Protein AF-K1TK10-F1 (afdb_monomer)

Nearest PDB structures (foldseek):
  4hpe-assembly2_B  TM=8.212E-01  e=3.008E-07  Clostridioides difficile 630
  4hpe-assembly4_D  TM=8.212E-01  e=5.021E-07  Clostridioides difficile 630
  4fdy-assembly2_B  TM=8.065E-01  e=4.575E-07  Staphylococcus aureus subsp. aureus Mu50

InterPro domains:
  IPR023346 Lysozyme-like domain superfamily [SSF53955] (182-329)
  IPR047194 CwlT-like, lysozyme domain [PF13702] (178-308)
  IPR047194 CwlT-like, lysozyme domain [cd16891] (183-329)

Foldseek 3Di:
DVVVLVVVLVQLLVLLVLVQVLLVVLVVVQVVVVVVVQVPDDPQAAEDEAEPPVVHDDAQSLLLLLLQCLLDPDPVCSDSVNSSVLCNVQVPPQKDKDKDKDKDWDFADDPDPPDGTDIDIYMYIYIYMDGPGSVCCNCGRSNHDPVSSVSSVVSSVVCCVSPNSVSNVDPAQPPQDPLLVVCLVLLCVLCVVVVNNQCSQLLSLQLCLQASNDAQQSNQQLLPPQPPDFHNDGSRHNHNSVSSNSNSVLLVVLLVLLVPPGPVSLQSSLQSQLCSFQPVVLSVVCCVPPNGDDLVSLVVVQCVVCPDPPHPDPGRGDSCRSVSSSNRD

Solvent-accessible surface area (backbone atoms only — not comparable to full-atom values): 17775 Å² total; per-residue (Å²): 117,74,77,62,57,53,57,53,43,50,51,41,40,53,46,29,52,47,51,45,52,51,50,47,54,52,48,52,52,51,51,52,52,53,51,59,53,60,74,66,54,62,93,76,46,47,77,47,77,48,56,85,48,80,88,57,76,84,61,64,30,50,52,52,50,20,40,52,52,42,54,47,94,47,78,88,60,68,45,67,70,52,53,45,47,42,45,65,78,36,44,79,68,46,57,49,71,50,79,49,76,47,83,46,74,47,77,42,80,44,95,50,101,82,51,76,62,45,77,48,74,34,41,42,36,40,37,38,54,45,70,60,54,77,73,43,38,40,65,62,42,50,60,45,51,75,69,30,48,57,48,12,52,56,42,28,53,49,45,41,76,76,53,43,39,62,40,27,81,33,69,42,40,46,88,62,42,70,51,34,59,72,41,47,68,59,48,44,57,49,24,50,78,71,77,36,58,83,39,46,30,54,51,49,13,46,20,32,60,60,42,40,34,40,79,35,22,18,41,60,18,23,68,42,89,69,40,86,85,47,55,72,37,92,71,37,27,80,43,45,71,58,13,45,52,22,31,52,51,49,45,48,51,20,26,60,73,48,63,43,86,52,84,81,35,57,66,26,45,44,26,11,48,43,11,56,61,66,34,63,70,49,42,59,52,32,37,75,74,71,70,38,61,47,68,66,56,43,42,51,49,26,54,56,53,32,69,36,95,90,41,93,45,97,63,45,67,62,62,55,46,45,64,62,23,48,68,18,71

Radius of gyration: 24.7 Å; Cα contacts (8 Å, |Δi|>4): 468; chains: 1; bounding box: 68×38×86 Å

Mean predicted aligned error: 14.17 Å

pLDDT: mean 87.8, std 12.95, range [29.33, 98.75]

Sequence (329 aa):
MYYFNTVISENIRASNQAIVEVLQESHDALLAKINAEIARLPEGDTASISDPYASSIIVNANQLIAQFCASQDDYKNINISKLKSLIRENEDGLFSYDVTSETATVEVPAEEENAPPRKVTFTRHTYTVSYAGDAYFADHVFHLTDKQKKTADSYVENLTMFFGGSASGLAMAVGVSDEVLAYRATIQQVAQKYGMEAYVELLMAVMMQESGGRGSDPMQAAEGGFNKKYPHVPNGITDPAYSIECGIQELKYALDKAGCTGPTDLDRIKLALQGYNYGSGYIDWAMERDGGYTKENAIAYSDMMCARPNWHYDRYGDKEYVEHVLRYY

Structure (mmCIF, N/CA/C/O backbone):
data_AF-K1TK10-F1
#
_entry.id   AF-K1TK10-F1
#
loop_
_atom_site.group_PDB
_atom_site.id
_atom_site.type_symbol
_atom_site.label_atom_id
_atom_site.label_alt_id
_atom_site.label_comp_id
_atom_site.label_asym_id
_atom_site.label_entity_id
_atom_site.label_seq_id
_atom_site.pdbx_PDB_ins_code
_atom_site.Cartn_x
_atom_site.Cartn_y
_atom_site.Cartn_z
_atom_site.occupancy
_atom_site.B_iso_or_equiv
_atom_site.auth_seq_id
_atom_site.auth_comp_id
_atom_site.auth_asym_id
_atom_site.auth_atom_id
_atom_site.pdbx_PDB_model_num
ATOM 1 N N . MET A 1 1 ? -7.751 8.692 -32.552 1.00 39.25 1 MET A N 1
ATOM 2 C CA . MET A 1 1 ? -7.131 7.878 -31.483 1.00 39.25 1 MET A CA 1
ATOM 3 C C . MET A 1 1 ? -6.984 8.655 -30.172 1.00 39.25 1 MET A C 1
ATOM 5 O O . MET A 1 1 ? -7.414 8.133 -29.160 1.00 39.25 1 MET A O 1
ATOM 9 N N . TYR A 1 2 ? -6.516 9.913 -30.179 1.00 29.33 2 TYR A N 1
ATOM 10 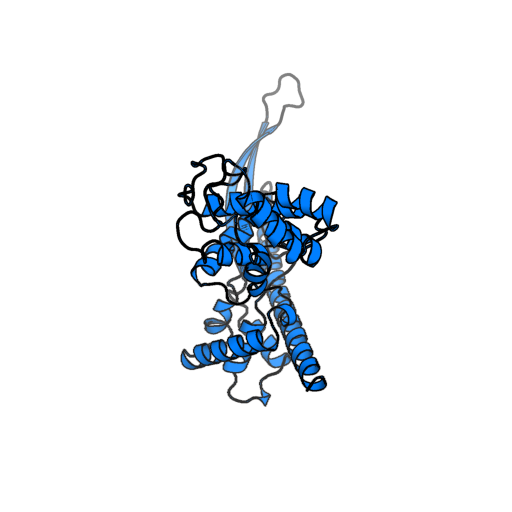C CA . TYR A 1 2 ? -6.411 10.750 -28.963 1.00 29.33 2 TYR A CA 1
ATOM 11 C C . TYR A 1 2 ? -7.742 11.018 -28.223 1.00 29.33 2 TYR A C 1
ATOM 13 O O . TYR A 1 2 ? -7.780 10.943 -27.004 1.00 29.33 2 TYR A O 1
ATOM 21 N N . TYR A 1 3 ? -8.847 11.256 -28.940 1.00 34.00 3 TYR A N 1
ATOM 22 C CA . TYR A 1 3 ? -10.149 11.602 -28.332 1.00 34.00 3 TYR A CA 1
ATOM 23 C C . TYR A 1 3 ? -10.882 10.424 -27.654 1.00 34.00 3 TYR A C 1
ATOM 25 O O . TYR A 1 3 ? -11.766 10.626 -26.834 1.00 34.00 3 TYR A 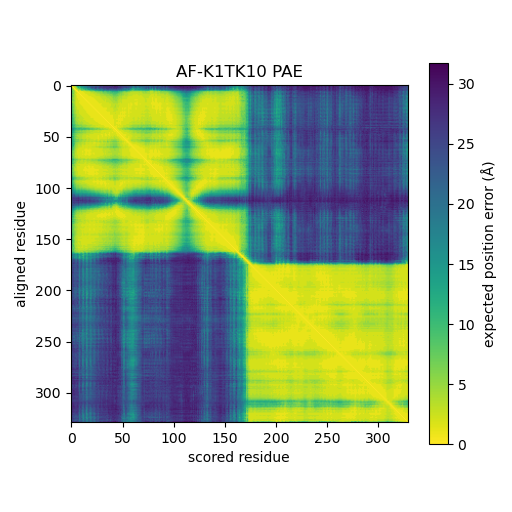O 1
ATOM 33 N N . PHE A 1 4 ? -10.541 9.179 -28.008 1.00 46.94 4 PHE A N 1
ATOM 34 C CA . PHE A 1 4 ? -11.147 7.980 -27.406 1.00 46.94 4 PHE A CA 1
ATOM 35 C C . PHE A 1 4 ? -10.504 7.632 -26.056 1.00 46.94 4 PHE A C 1
ATOM 37 O O . PHE A 1 4 ? -11.164 7.088 -25.176 1.00 46.94 4 PHE A O 1
ATOM 44 N N . ASN A 1 5 ? -9.224 7.970 -25.888 1.00 57.38 5 ASN A N 1
ATOM 45 C CA . ASN A 1 5 ? -8.454 7.653 -24.688 1.00 57.38 5 ASN A CA 1
ATOM 46 C C . ASN A 1 5 ? -8.845 8.559 -23.495 1.00 57.38 5 ASN A C 1
ATOM 48 O O . ASN A 1 5 ? -8.801 8.133 -22.342 1.00 57.38 5 ASN A O 1
ATOM 52 N N . THR A 1 6 ? -9.343 9.773 -23.768 1.00 66.06 6 THR A N 1
ATOM 53 C CA . THR A 1 6 ? -9.820 10.715 -22.740 1.00 66.06 6 THR A CA 1
ATOM 54 C C . THR A 1 6 ? -11.146 10.287 -22.113 1.00 66.06 6 THR A C 1
ATOM 56 O O . THR A 1 6 ? -11.253 10.281 -20.894 1.00 66.06 6 THR A O 1
ATOM 59 N N . VAL A 1 7 ? -12.128 9.853 -22.910 1.00 76.44 7 VAL A N 1
ATOM 60 C CA . VAL A 1 7 ? -13.454 9.450 -22.394 1.00 76.44 7 VAL A CA 1
ATOM 61 C C . VAL A 1 7 ? -13.362 8.189 -21.531 1.00 76.44 7 VAL A C 1
ATOM 63 O O . VAL A 1 7 ? -14.025 8.084 -20.504 1.00 76.44 7 VAL A O 1
ATOM 66 N N . ILE A 1 8 ? -12.516 7.229 -21.919 1.00 75.31 8 ILE A N 1
ATOM 67 C CA . ILE A 1 8 ? -12.311 6.008 -21.128 1.00 75.31 8 ILE A CA 1
ATOM 68 C C . ILE A 1 8 ? -11.625 6.346 -19.801 1.00 75.31 8 ILE A C 1
ATOM 70 O O . ILE A 1 8 ? -12.102 5.923 -18.753 1.00 75.31 8 ILE A O 1
ATOM 74 N N . SER A 1 9 ? -10.577 7.172 -19.829 1.00 69.38 9 SER A N 1
ATOM 75 C CA . SER A 1 9 ? -9.909 7.648 -18.612 1.00 69.38 9 SER A CA 1
ATOM 76 C C . SER A 1 9 ? -10.859 8.421 -17.684 1.00 69.38 9 SER A C 1
ATOM 78 O O . SER A 1 9 ? -10.827 8.238 -16.469 1.00 69.38 9 SER A O 1
ATOM 80 N N . GLU A 1 10 ? -11.755 9.245 -18.236 1.00 75.69 10 GLU A N 1
ATOM 81 C CA . GLU A 1 10 ? -12.792 9.940 -17.462 1.00 75.69 10 GLU A CA 1
ATOM 82 C C . GLU A 1 10 ? -13.795 8.972 -16.830 1.00 75.69 10 GLU A C 1
ATOM 84 O O . GLU A 1 10 ? -14.143 9.143 -15.661 1.00 75.69 10 GLU A O 1
ATOM 89 N N . ASN A 1 11 ? -14.213 7.935 -17.560 1.00 83.38 11 ASN A N 1
ATOM 90 C CA . ASN A 1 11 ? -15.109 6.904 -17.041 1.00 83.38 11 ASN A CA 1
ATOM 91 C C . ASN A 1 11 ? -14.454 6.077 -15.928 1.00 83.38 11 ASN A C 1
ATOM 93 O O . ASN A 1 11 ? -15.113 5.789 -14.930 1.00 83.38 11 ASN A O 1
ATOM 97 N N . ILE A 1 12 ? -13.171 5.721 -16.068 1.00 82.00 12 ILE A N 1
ATOM 98 C CA . ILE A 1 12 ? -12.413 5.014 -15.024 1.00 82.00 12 ILE A CA 1
ATOM 99 C C . ILE A 1 12 ? -12.330 5.892 -13.774 1.00 82.00 12 ILE A C 1
ATOM 101 O O . ILE A 1 12 ? -12.686 5.440 -12.688 1.00 82.00 12 ILE A O 1
ATOM 105 N N . ARG A 1 13 ? -11.969 7.173 -13.925 1.00 77.19 13 ARG A N 1
ATOM 106 C CA . ARG A 1 13 ? -11.905 8.120 -12.804 1.00 77.19 13 ARG A CA 1
ATOM 107 C C . ARG A 1 13 ? -13.260 8.297 -12.114 1.00 77.19 13 ARG A C 1
ATOM 109 O O . ARG A 1 13 ? -13.322 8.279 -10.889 1.00 77.19 13 ARG A O 1
ATOM 116 N N . ALA A 1 14 ? -14.336 8.463 -12.883 1.00 84.38 14 ALA A N 1
ATOM 117 C CA . ALA A 1 14 ? -15.685 8.617 -12.338 1.00 84.38 14 ALA A CA 1
ATOM 118 C C . ALA A 1 14 ? -16.160 7.346 -11.618 1.00 84.38 14 ALA A C 1
ATOM 120 O O . ALA A 1 14 ? -16.788 7.429 -10.565 1.00 84.38 14 ALA A O 1
ATOM 121 N N . SER A 1 15 ? -15.822 6.172 -12.156 1.00 89.69 15 SER A N 1
ATOM 122 C CA . SER A 1 15 ? -16.127 4.887 -11.522 1.00 89.69 15 SER A CA 1
ATOM 123 C C . SER A 1 15 ? -15.333 4.703 -10.231 1.00 89.69 15 SER A C 1
ATOM 125 O O . SER A 1 15 ? -15.913 4.311 -9.227 1.00 89.69 15 SER A O 1
ATOM 127 N N . ASN A 1 16 ? -14.045 5.062 -10.221 1.00 84.31 16 ASN A N 1
ATOM 128 C CA . ASN A 1 16 ? -13.228 5.051 -9.009 1.00 84.31 16 ASN A CA 1
ATOM 129 C C . ASN A 1 16 ? -13.821 5.957 -7.922 1.00 84.31 16 ASN A C 1
ATOM 131 O O . ASN A 1 16 ? -14.045 5.517 -6.801 1.00 84.31 16 ASN A O 1
ATOM 135 N N . GLN A 1 17 ? -14.158 7.202 -8.272 1.00 81.69 17 GLN A N 1
ATOM 136 C CA . GLN A 1 17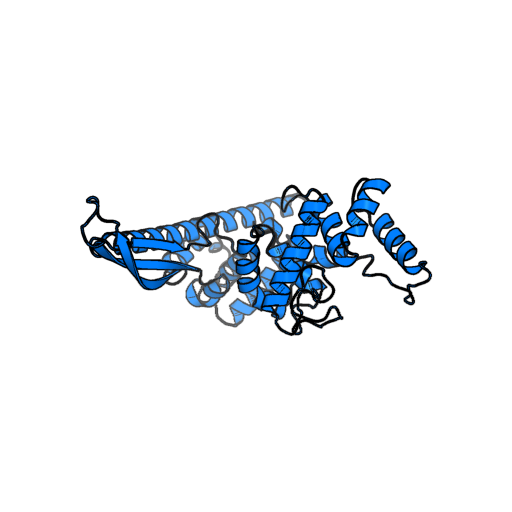 ? -14.786 8.129 -7.332 1.00 81.69 17 GLN A CA 1
ATOM 137 C C . GLN A 1 17 ? -16.088 7.558 -6.760 1.00 81.69 17 GLN A C 1
ATOM 139 O O . GLN A 1 17 ? -16.323 7.661 -5.562 1.00 81.69 17 GLN A O 1
ATOM 144 N N . ALA A 1 18 ? -16.911 6.926 -7.599 1.00 91.88 18 ALA A N 1
ATOM 145 C CA . ALA A 1 18 ? -18.151 6.301 -7.160 1.00 91.88 18 ALA A CA 1
ATOM 146 C C . ALA A 1 18 ? -17.929 5.104 -6.222 1.00 91.88 18 ALA A C 1
ATOM 148 O O . ALA A 1 18 ? -18.715 4.913 -5.299 1.00 91.88 18 ALA A O 1
ATOM 149 N N . ILE A 1 19 ? -16.884 4.303 -6.453 1.00 92.38 19 ILE A N 1
ATOM 150 C CA . ILE A 1 19 ? -16.516 3.183 -5.577 1.00 92.38 19 ILE A CA 1
ATOM 151 C C . ILE A 1 19 ? -16.055 3.714 -4.219 1.00 92.38 19 ILE A C 1
ATOM 153 O O . ILE A 1 19 ? -16.580 3.287 -3.195 1.00 92.38 19 ILE A O 1
ATOM 157 N N . VAL A 1 20 ? -15.120 4.671 -4.210 1.00 87.44 20 VAL A N 1
ATOM 158 C CA . VAL A 1 20 ? -14.595 5.276 -2.976 1.00 87.44 20 VAL A CA 1
ATOM 159 C C . VAL A 1 20 ? -15.706 5.964 -2.187 1.00 87.44 20 VAL A C 1
ATOM 161 O O . VAL A 1 20 ? -15.755 5.826 -0.973 1.00 87.44 20 VAL A O 1
ATOM 164 N N . GLU A 1 21 ? -16.635 6.647 -2.861 1.00 91.56 21 GLU A N 1
ATOM 165 C CA . GLU A 1 21 ? -17.797 7.268 -2.215 1.00 91.56 21 GLU A CA 1
ATOM 166 C C . GLU A 1 21 ? -18.635 6.239 -1.443 1.00 91.56 21 GLU A C 1
ATOM 168 O O . GLU A 1 21 ? -18.937 6.455 -0.275 1.00 91.56 21 GLU A O 1
ATOM 173 N N . VAL A 1 22 ? -18.976 5.099 -2.056 1.00 95.69 22 VAL A N 1
ATOM 174 C CA . VAL A 1 22 ? -19.782 4.067 -1.379 1.00 95.69 22 VAL A CA 1
ATOM 175 C C . VAL A 1 22 ? -18.988 3.339 -0.294 1.00 95.69 22 VAL A C 1
ATOM 177 O O . VAL A 1 22 ? -19.542 2.982 0.742 1.00 95.69 22 VAL A O 1
ATOM 180 N N . LEU A 1 23 ? -17.684 3.141 -0.487 1.00 93.81 23 LEU A N 1
ATOM 181 C CA . LEU A 1 23 ? -16.832 2.591 0.564 1.00 93.81 23 LEU A CA 1
ATOM 182 C C . LEU A 1 23 ? -16.727 3.532 1.766 1.00 93.81 23 LEU A C 1
ATOM 184 O O . LEU A 1 23 ? -16.743 3.054 2.896 1.00 93.81 23 LEU A O 1
ATOM 188 N N . GLN A 1 24 ? -16.683 4.847 1.538 1.00 91.62 24 GLN A N 1
ATOM 189 C CA . GLN A 1 24 ? -16.717 5.835 2.613 1.00 91.62 24 GLN A CA 1
ATOM 190 C C . GLN A 1 24 ? -18.049 5.793 3.366 1.00 91.62 24 GLN A C 1
ATOM 192 O O . GLN A 1 24 ? -18.045 5.830 4.589 1.00 91.62 24 GLN A O 1
ATOM 197 N N . GLU A 1 25 ? -19.178 5.640 2.663 1.00 95.56 25 GLU A N 1
ATOM 198 C CA . GLU A 1 25 ? -20.491 5.453 3.303 1.00 95.56 25 GLU A CA 1
ATOM 199 C C . GLU A 1 25 ? -20.487 4.235 4.253 1.00 95.56 25 GLU A C 1
ATOM 201 O O . GLU A 1 25 ? -20.931 4.341 5.399 1.00 95.56 25 GLU A O 1
ATOM 206 N N . SER A 1 26 ? -19.939 3.099 3.803 1.00 95.88 26 SER A N 1
ATOM 207 C CA . SER A 1 26 ? -19.837 1.867 4.602 1.00 95.88 26 SER A CA 1
ATOM 208 C C . SER A 1 26 ? -18.883 2.019 5.799 1.00 95.88 26 SER A C 1
ATOM 210 O O . SER A 1 26 ? -19.197 1.607 6.920 1.00 95.88 26 SER A O 1
ATOM 212 N N . HIS A 1 27 ? -17.735 2.669 5.590 1.00 96.25 27 HIS A N 1
ATOM 213 C CA . HIS A 1 27 ? -16.759 2.976 6.638 1.00 96.25 27 HIS A CA 1
ATOM 214 C C . HIS A 1 27 ? -17.340 3.907 7.712 1.00 96.25 27 HIS A C 1
ATOM 216 O O . HIS A 1 27 ? -17.267 3.593 8.903 1.00 96.25 27 HIS A O 1
ATOM 222 N N . ASP A 1 28 ? -18.013 4.985 7.308 1.00 95.88 28 ASP A N 1
ATOM 223 C CA . ASP A 1 28 ? -18.673 5.930 8.213 1.00 95.88 28 ASP A CA 1
ATOM 224 C C . ASP A 1 28 ? -19.768 5.238 9.042 1.00 95.88 28 ASP A C 1
ATOM 226 O O . ASP A 1 28 ? -19.911 5.496 10.244 1.00 95.88 28 ASP A O 1
ATOM 230 N N . ALA A 1 29 ? -20.523 4.318 8.431 1.00 96.75 29 ALA A N 1
ATOM 231 C CA . ALA A 1 29 ? -21.524 3.515 9.128 1.00 96.75 29 ALA A CA 1
ATOM 232 C C . ALA A 1 29 ? -20.890 2.599 10.193 1.00 96.75 29 ALA A C 1
ATOM 234 O O . ALA A 1 29 ? -21.405 2.505 11.316 1.00 96.75 29 ALA A O 1
ATOM 235 N N . LEU A 1 30 ? -19.746 1.973 9.890 1.00 97.75 30 LEU A N 1
ATOM 236 C CA . LEU A 1 30 ? -18.996 1.182 10.867 1.00 97.75 30 LEU A CA 1
ATOM 237 C C . LEU A 1 30 ? -18.484 2.055 12.021 1.00 97.75 30 LEU A C 1
ATOM 239 O O . LEU A 1 30 ? -18.648 1.690 13.188 1.00 97.75 30 LEU A O 1
ATOM 243 N N . LEU A 1 31 ? -17.914 3.225 11.724 1.00 96.56 31 LEU A N 1
ATOM 244 C CA . LEU A 1 31 ? -17.449 4.162 12.748 1.00 96.56 31 LEU A CA 1
ATOM 245 C C . LEU A 1 31 ? -18.599 4.653 13.632 1.00 96.56 31 LEU A C 1
ATOM 247 O O . LEU A 1 31 ? -18.436 4.770 14.849 1.00 96.56 31 LEU A O 1
ATOM 251 N N . ALA A 1 32 ? -19.780 4.907 13.067 1.00 97.94 32 ALA A N 1
ATOM 252 C CA . ALA A 1 32 ? -20.966 5.259 13.845 1.00 97.94 32 ALA A CA 1
ATOM 253 C C . ALA A 1 32 ? -21.361 4.132 14.816 1.00 97.94 3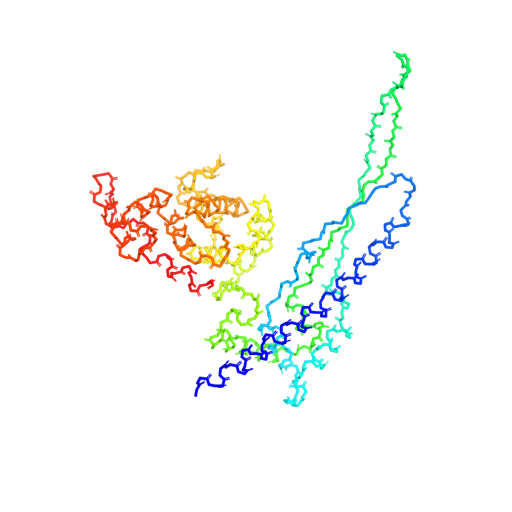2 ALA A C 1
ATOM 255 O O . ALA A 1 32 ? -21.692 4.404 15.975 1.00 97.94 32 ALA A O 1
ATOM 256 N N . LYS A 1 33 ? -21.263 2.868 14.383 1.00 97.69 33 LYS A N 1
ATOM 257 C CA . LYS A 1 33 ? -21.491 1.697 15.242 1.00 97.69 33 LYS A CA 1
ATOM 258 C C . LYS A 1 33 ? -20.461 1.611 16.373 1.00 97.69 33 LYS A C 1
ATOM 260 O O . LYS A 1 33 ? -20.862 1.487 17.529 1.00 97.69 33 LYS A O 1
ATOM 265 N N . ILE A 1 34 ? -19.169 1.744 16.065 1.00 97.69 34 ILE A N 1
ATOM 266 C CA . ILE A 1 34 ? -18.088 1.746 17.066 1.00 97.69 34 ILE A CA 1
ATOM 267 C C . ILE A 1 34 ? -18.319 2.853 18.101 1.00 97.69 34 ILE A C 1
ATOM 269 O O . ILE A 1 34 ? -18.290 2.602 19.303 1.00 97.69 34 ILE A O 1
ATOM 273 N N . ASN A 1 35 ? -18.626 4.074 17.658 1.00 96.94 35 ASN A N 1
ATOM 274 C CA . ASN A 1 35 ? -18.889 5.194 18.561 1.00 96.94 35 ASN A CA 1
ATOM 275 C C . ASN A 1 35 ? -20.122 4.963 19.451 1.00 96.94 35 ASN A C 1
ATOM 277 O O . ASN A 1 35 ? -20.109 5.320 20.631 1.00 96.94 35 ASN A O 1
ATOM 281 N N . ALA A 1 36 ? -21.178 4.335 18.924 1.00 98.25 36 ALA A N 1
ATOM 282 C CA . ALA A 1 36 ? -22.350 3.967 19.716 1.00 98.25 36 ALA A CA 1
ATOM 283 C C . ALA A 1 36 ? -22.036 2.899 20.782 1.00 98.25 36 ALA A C 1
ATOM 285 O O . ALA A 1 36 ? -22.664 2.897 21.842 1.00 98.25 36 ALA A O 1
ATOM 286 N N . GLU A 1 37 ? -21.079 2.006 20.522 1.00 97.81 37 GLU A N 1
ATOM 287 C CA . GLU A 1 37 ? -20.575 1.037 21.504 1.00 97.81 37 GLU A CA 1
ATOM 288 C C . GLU A 1 37 ? -19.684 1.705 22.554 1.00 97.81 37 GLU A C 1
ATOM 290 O O . GLU A 1 37 ? -19.897 1.493 23.748 1.00 97.81 37 GLU A O 1
ATOM 295 N N . ILE A 1 38 ? -18.780 2.598 22.137 1.00 95.56 38 ILE A N 1
ATOM 296 C CA . ILE A 1 38 ? -17.946 3.407 23.038 1.00 95.56 38 ILE A CA 1
ATOM 297 C C . ILE A 1 38 ? -18.813 4.213 24.016 1.00 95.56 38 ILE A C 1
ATOM 299 O O . ILE A 1 38 ? -18.527 4.252 25.210 1.00 95.56 38 ILE A O 1
ATOM 303 N N . ALA A 1 39 ? -19.914 4.803 23.543 1.00 96.81 39 ALA A N 1
ATOM 304 C CA . ALA A 1 39 ? -20.837 5.573 24.379 1.00 96.81 39 ALA A CA 1
ATOM 305 C C . ALA A 1 39 ? -21.553 4.742 25.464 1.00 96.81 39 ALA A C 1
ATOM 307 O O . ALA A 1 39 ? -22.164 5.311 26.368 1.00 96.81 39 ALA A O 1
ATOM 308 N N . ARG A 1 40 ? -21.511 3.407 25.373 1.00 97.06 40 ARG A N 1
ATOM 309 C CA . ARG A 1 40 ? -22.112 2.475 26.342 1.00 97.06 40 ARG A CA 1
ATOM 310 C C . ARG A 1 40 ? -21.084 1.850 27.284 1.00 97.06 40 ARG A C 1
ATOM 312 O O . ARG A 1 40 ? -21.462 0.999 28.090 1.00 97.06 40 ARG A O 1
ATOM 319 N N . LEU A 1 41 ? -19.810 2.230 27.176 1.00 95.75 41 LEU A N 1
ATOM 320 C CA . LEU A 1 41 ? -18.767 1.717 28.056 1.00 95.75 41 LEU A CA 1
ATOM 321 C C . LEU A 1 41 ? -19.016 2.127 29.519 1.00 95.75 41 LEU A C 1
ATOM 323 O O . LEU A 1 41 ? -19.618 3.174 29.772 1.00 95.75 41 LEU A O 1
ATOM 327 N N . PRO A 1 42 ? -18.566 1.308 30.488 1.00 94.88 42 PRO A N 1
ATOM 328 C CA . PRO A 1 42 ? -18.649 1.641 31.904 1.00 94.88 42 PRO A CA 1
ATOM 329 C C . PRO A 1 42 ? -18.031 3.003 32.232 1.00 94.88 42 PRO A C 1
ATOM 331 O O . PRO A 1 42 ? -17.019 3.406 31.660 1.00 94.88 42 PRO A O 1
ATOM 334 N N . GLU A 1 43 ? -18.618 3.702 33.202 1.00 89.44 43 GLU A N 1
ATOM 335 C CA . GLU A 1 43 ? -18.086 4.978 33.678 1.00 89.44 43 GLU A CA 1
ATOM 336 C C . GLU A 1 43 ? -16.653 4.801 34.211 1.00 89.44 43 GLU A C 1
ATOM 338 O O . GLU A 1 43 ? -16.401 3.972 35.086 1.00 89.44 43 GLU A O 1
ATOM 343 N N . GLY A 1 44 ? -15.714 5.578 33.667 1.00 86.44 44 GLY A N 1
ATOM 344 C CA . GLY A 1 44 ? -14.288 5.509 33.998 1.00 86.44 44 GLY A CA 1
ATOM 345 C C . GLY A 1 44 ? -13.436 4.728 32.994 1.00 86.44 44 GLY A C 1
ATOM 346 O O . GLY A 1 44 ? -12.226 4.945 32.966 1.00 86.44 44 GLY A O 1
ATOM 347 N N . ASP A 1 45 ? -14.034 3.893 32.138 1.00 93.44 45 ASP A N 1
ATOM 348 C CA . ASP A 1 45 ? -13.319 3.251 31.032 1.00 93.44 45 ASP A CA 1
ATOM 349 C C . ASP A 1 45 ? -12.961 4.261 29.929 1.00 93.44 45 ASP A C 1
ATOM 351 O O . ASP A 1 45 ? -13.566 5.324 29.781 1.00 93.44 45 ASP A O 1
ATOM 355 N N . THR A 1 46 ? -11.954 3.916 29.127 1.00 89.94 46 THR A N 1
ATOM 356 C CA . THR A 1 46 ? -11.469 4.748 28.015 1.00 89.94 46 THR A CA 1
ATOM 357 C C . THR A 1 46 ? -11.460 3.961 26.715 1.00 89.94 46 THR A C 1
ATOM 359 O O . THR A 1 46 ? -11.302 2.740 26.733 1.00 89.94 46 THR A O 1
ATOM 362 N N . ALA A 1 47 ? -11.591 4.654 25.584 1.00 93.50 47 ALA A N 1
ATOM 363 C CA . ALA A 1 47 ? -11.569 4.035 24.267 1.00 93.50 47 ALA A CA 1
ATOM 364 C C . ALA A 1 47 ? -10.700 4.802 23.265 1.00 93.50 47 ALA A C 1
ATOM 366 O O . ALA A 1 47 ? -10.586 6.026 23.337 1.00 93.50 47 ALA A O 1
ATOM 367 N N . SER A 1 48 ? -10.129 4.077 22.306 1.00 87.50 48 SER A N 1
ATOM 368 C CA . SER A 1 48 ? -9.468 4.633 21.123 1.00 87.50 48 SER A CA 1
ATOM 369 C C . SER A 1 48 ? -9.815 3.827 19.877 1.00 87.50 48 SER A C 1
ATOM 371 O O . SER A 1 48 ? -9.957 2.607 19.954 1.00 87.50 48 SER A O 1
ATOM 373 N N . ILE A 1 49 ? -9.904 4.505 18.734 1.00 89.31 49 ILE A N 1
ATOM 374 C CA . ILE A 1 49 ? -10.118 3.882 17.426 1.00 89.31 49 ILE A CA 1
ATOM 375 C C . ILE A 1 49 ? -8.799 3.939 16.649 1.00 89.31 49 ILE A C 1
ATOM 377 O O . ILE A 1 49 ? -8.244 5.017 16.444 1.00 89.31 49 ILE A O 1
ATOM 381 N N . SER A 1 50 ? -8.296 2.777 16.244 1.00 84.88 50 SER A N 1
ATOM 382 C CA . SER A 1 50 ? -7.185 2.627 15.309 1.00 84.88 50 SER A CA 1
ATOM 383 C C . SER A 1 50 ? -7.761 2.383 13.920 1.00 84.88 50 SER A C 1
ATOM 385 O O . SER A 1 50 ? -8.194 1.272 13.612 1.00 84.88 50 SER A O 1
ATOM 387 N N . ASP A 1 51 ? -7.779 3.426 13.097 1.00 85.06 51 ASP A N 1
ATOM 388 C CA . ASP A 1 51 ? -8.397 3.409 11.773 1.00 85.06 51 ASP A CA 1
ATOM 389 C C . ASP A 1 51 ? -7.395 3.833 10.685 1.00 85.06 51 ASP A C 1
ATOM 391 O O . ASP A 1 51 ? -7.154 5.030 10.501 1.00 85.06 51 ASP A O 1
ATOM 395 N N . PRO A 1 52 ? -6.798 2.870 9.957 1.00 76.38 52 PRO A N 1
ATOM 396 C CA . PRO A 1 52 ? -5.876 3.155 8.856 1.00 76.38 52 PRO A CA 1
ATOM 397 C C . PRO A 1 52 ? -6.527 3.875 7.667 1.00 76.38 52 PRO A C 1
ATOM 399 O O . PRO A 1 52 ? -5.813 4.386 6.807 1.00 76.38 52 PRO A O 1
ATOM 402 N N . TYR A 1 53 ? -7.860 3.900 7.600 1.00 79.62 53 TYR A N 1
ATOM 403 C CA . TYR A 1 53 ? -8.622 4.377 6.446 1.00 79.62 53 TYR A CA 1
ATOM 404 C C . TYR A 1 53 ? -9.224 5.772 6.665 1.00 79.62 53 TYR A C 1
ATOM 406 O O . TYR A 1 53 ? -9.833 6.323 5.752 1.00 79.62 53 TYR A O 1
ATOM 414 N N . ALA A 1 54 ? -9.001 6.376 7.838 1.00 70.31 54 ALA A N 1
ATOM 415 C CA . ALA A 1 54 ? -9.565 7.670 8.229 1.00 70.31 54 ALA A CA 1
ATOM 416 C C . ALA A 1 54 ? -9.188 8.836 7.294 1.00 70.31 54 ALA A C 1
ATOM 418 O O . ALA A 1 54 ? -9.918 9.822 7.206 1.00 70.31 54 ALA A O 1
ATOM 419 N N . SER A 1 55 ? -8.028 8.766 6.634 1.00 59.78 55 SER A N 1
ATOM 420 C CA . SER A 1 55 ? -7.557 9.802 5.705 1.00 59.78 55 SER A CA 1
ATOM 421 C C . SER A 1 55 ? -7.971 9.537 4.259 1.00 59.78 55 SER A C 1
ATOM 423 O O . SER A 1 55 ? -8.268 10.478 3.522 1.00 59.78 55 SER A O 1
ATOM 425 N N . SER A 1 56 ? -7.961 8.272 3.841 1.00 69.88 56 SER A N 1
ATOM 426 C CA . SER A 1 56 ? -8.339 7.854 2.495 1.00 69.88 56 SER A CA 1
ATOM 427 C C . SER A 1 56 ? -8.562 6.348 2.427 1.00 69.88 56 SER A C 1
ATOM 429 O O . SER A 1 56 ? -7.719 5.575 2.890 1.00 69.88 56 SER A O 1
ATOM 431 N N . ILE A 1 57 ? -9.623 5.937 1.736 1.00 74.69 57 ILE A N 1
ATOM 432 C CA . ILE A 1 57 ? -9.818 4.554 1.301 1.00 74.69 57 ILE A CA 1
ATOM 433 C C . ILE A 1 57 ? -9.223 4.413 -0.097 1.00 74.69 57 ILE A C 1
ATOM 435 O O . ILE A 1 57 ? -9.603 5.121 -1.030 1.00 74.69 57 ILE A O 1
ATOM 439 N N . ILE A 1 58 ? -8.267 3.501 -0.227 1.00 69.94 58 ILE A N 1
ATOM 440 C CA . ILE A 1 58 ? -7.512 3.281 -1.454 1.00 69.94 58 ILE A CA 1
ATOM 441 C C . ILE A 1 58 ? -7.838 1.880 -1.975 1.00 69.94 58 ILE A C 1
ATOM 443 O O . ILE A 1 58 ? -7.646 0.902 -1.254 1.00 69.94 58 ILE A O 1
ATOM 447 N N . VAL A 1 59 ? -8.308 1.791 -3.222 1.00 76.62 59 VAL A N 1
ATOM 448 C CA . VAL A 1 59 ? -8.745 0.538 -3.863 1.00 76.62 59 VAL A CA 1
ATOM 449 C C . VAL A 1 59 ? -8.271 0.447 -5.297 1.00 76.62 59 VAL A C 1
ATOM 451 O O . VAL A 1 59 ? -8.303 1.443 -6.017 1.00 76.62 59 VAL A O 1
ATOM 454 N N . ASN A 1 60 ? -7.902 -0.746 -5.753 1.00 78.19 60 ASN A N 1
ATOM 455 C CA . ASN A 1 60 ? -7.580 -1.012 -7.146 1.00 78.19 60 ASN A CA 1
ATOM 456 C C . ASN A 1 60 ? -8.838 -0.869 -8.015 1.00 78.19 60 ASN A C 1
ATOM 458 O O . ASN A 1 60 ? -9.566 -1.831 -8.279 1.00 78.19 60 ASN A O 1
ATOM 462 N N . ALA A 1 61 ? -9.098 0.350 -8.492 1.00 80.75 61 ALA A N 1
ATOM 463 C CA . ALA A 1 61 ? -10.313 0.626 -9.245 1.00 80.75 61 ALA A CA 1
ATOM 464 C C . ALA A 1 61 ? -10.371 -0.168 -10.554 1.00 80.75 61 ALA A C 1
ATOM 466 O O . ALA A 1 61 ? -11.456 -0.571 -10.959 1.00 80.75 61 ALA A O 1
ATOM 467 N N . ASN A 1 62 ? -9.231 -0.462 -11.193 1.00 83.88 62 ASN A N 1
ATOM 468 C CA . ASN A 1 62 ? -9.212 -1.301 -12.394 1.00 83.88 62 ASN A CA 1
ATOM 469 C C . ASN A 1 62 ? -9.740 -2.707 -12.087 1.00 83.88 62 ASN A C 1
ATOM 471 O O . ASN A 1 62 ? -10.559 -3.224 -12.844 1.00 83.88 62 ASN A O 1
ATOM 475 N N . GLN A 1 63 ? -9.328 -3.293 -10.959 1.00 88.19 63 GLN A N 1
ATOM 476 C CA . GLN A 1 63 ? -9.827 -4.586 -10.492 1.00 88.19 63 GLN A CA 1
ATOM 477 C C . GLN A 1 63 ? -11.324 -4.550 -10.194 1.00 88.19 63 GLN A C 1
ATOM 479 O O . GLN A 1 63 ? -12.068 -5.386 -10.703 1.00 88.19 63 GLN A O 1
ATOM 484 N N . LEU A 1 64 ? -11.790 -3.560 -9.438 1.00 92.19 64 LEU A N 1
ATOM 485 C CA . LEU A 1 64 ? -13.201 -3.470 -9.061 1.00 92.19 64 LEU A CA 1
ATOM 486 C C . LEU A 1 64 ? -14.114 -3.165 -10.260 1.00 92.19 64 LEU A C 1
ATOM 488 O O . LEU A 1 64 ? -15.176 -3.773 -10.400 1.00 92.19 64 LEU A O 1
ATOM 492 N N . ILE A 1 65 ? -13.683 -2.294 -11.179 1.00 93.50 65 ILE A N 1
ATOM 493 C CA . ILE A 1 65 ? -14.387 -2.018 -12.441 1.00 93.50 65 ILE A CA 1
ATOM 494 C C . ILE A 1 65 ? -14.428 -3.278 -13.308 1.00 93.50 65 ILE A C 1
ATOM 496 O O . ILE A 1 65 ? -15.476 -3.601 -13.864 1.00 93.50 65 ILE A O 1
ATOM 500 N N . ALA A 1 66 ? -13.317 -4.007 -13.424 1.00 94.81 66 ALA A N 1
ATOM 501 C CA . ALA A 1 66 ? -13.254 -5.241 -14.199 1.00 94.81 66 ALA A CA 1
ATOM 502 C C . ALA A 1 66 ? -14.184 -6.325 -13.641 1.00 94.81 66 ALA A C 1
ATOM 504 O O . ALA A 1 66 ? -14.921 -6.945 -14.409 1.00 94.81 66 ALA A O 1
ATOM 505 N N . GLN A 1 67 ? -14.195 -6.519 -12.321 1.00 96.75 67 GLN A N 1
ATOM 506 C CA . GLN A 1 67 ? -15.094 -7.462 -11.658 1.00 96.75 67 GLN A CA 1
ATOM 507 C C . GLN A 1 67 ? -16.564 -7.069 -11.846 1.00 96.75 67 GLN A C 1
ATOM 509 O O . GLN A 1 67 ? -17.385 -7.916 -12.197 1.00 96.75 67 GLN A O 1
ATOM 514 N N . PHE A 1 68 ? -16.898 -5.784 -11.692 1.00 97.69 68 PHE A N 1
ATOM 515 C CA . PHE A 1 68 ? -18.245 -5.291 -11.965 1.00 97.69 68 PHE A CA 1
ATOM 516 C C . PHE A 1 68 ? -18.654 -5.533 -13.421 1.00 97.69 68 PHE A C 1
ATOM 518 O O . PHE A 1 68 ? -19.722 -6.076 -13.675 1.00 97.69 68 PHE A O 1
ATOM 525 N N . CYS A 1 69 ? -17.805 -5.185 -14.387 1.00 96.75 69 CYS A N 1
ATOM 526 C CA . CYS A 1 69 ? -18.091 -5.409 -15.802 1.00 96.75 69 CYS A CA 1
ATOM 527 C C . CYS A 1 69 ? -18.278 -6.900 -16.117 1.00 96.75 69 CYS A C 1
ATOM 529 O O . CYS A 1 69 ? -19.194 -7.253 -16.854 1.00 96.75 69 CYS A O 1
ATOM 531 N N . ALA A 1 70 ? -17.451 -7.777 -15.540 1.00 97.44 70 ALA A N 1
ATOM 532 C CA . ALA A 1 70 ? -17.541 -9.222 -15.740 1.00 97.44 70 ALA A CA 1
ATOM 533 C C . ALA A 1 70 ? -18.777 -9.862 -15.076 1.00 97.44 70 ALA A C 1
ATOM 535 O O . ALA A 1 70 ? -19.203 -10.933 -15.514 1.00 97.44 70 ALA A O 1
ATOM 536 N N . SER A 1 71 ? -19.371 -9.230 -14.055 1.00 97.12 71 SER A N 1
ATOM 537 C CA . SER A 1 71 ? -20.634 -9.698 -13.460 1.00 97.12 71 SER A CA 1
ATOM 538 C C . SER A 1 71 ? -21.870 -9.352 -14.290 1.00 97.12 71 SER A C 1
ATOM 540 O O . SER A 1 71 ? -22.940 -9.893 -14.020 1.00 97.12 71 SER A O 1
ATOM 542 N N . GLN A 1 72 ? -21.757 -8.473 -15.294 1.00 96.75 72 GLN A N 1
ATOM 543 C CA . GLN A 1 72 ? -22.900 -8.058 -16.106 1.00 96.75 72 GLN A CA 1
ATOM 544 C C . GLN A 1 72 ? -23.055 -8.915 -17.368 1.00 96.75 72 GLN A C 1
ATOM 546 O O . GLN A 1 72 ? -22.141 -9.023 -18.181 1.00 96.75 72 GLN A O 1
ATOM 551 N N . ASP A 1 73 ? -24.265 -9.432 -17.590 1.00 92.25 73 ASP A N 1
ATOM 552 C CA . ASP A 1 73 ? -24.607 -10.181 -18.810 1.00 92.25 73 ASP A CA 1
ATOM 553 C C . ASP A 1 73 ? -24.938 -9.275 -20.019 1.00 92.25 73 ASP A C 1
ATOM 555 O O . ASP A 1 73 ? -24.912 -9.725 -21.165 1.00 92.25 73 ASP A O 1
ATOM 559 N N . ASP A 1 74 ? -25.256 -7.994 -19.781 1.00 93.44 74 ASP A N 1
ATOM 560 C CA . ASP A 1 74 ? -25.570 -6.988 -20.809 1.00 93.44 74 ASP A CA 1
ATOM 561 C C . ASP A 1 74 ? -24.801 -5.690 -20.523 1.00 93.44 74 ASP A C 1
ATOM 563 O O . ASP A 1 74 ? -24.849 -5.147 -19.416 1.00 93.44 74 ASP A O 1
ATOM 567 N N . TYR A 1 75 ? -24.135 -5.151 -21.546 1.00 90.81 75 TYR A N 1
ATOM 568 C CA . TYR A 1 75 ? -23.369 -3.908 -21.466 1.00 90.81 75 TYR A CA 1
ATOM 569 C C . TYR A 1 75 ? -24.210 -2.705 -21.013 1.00 90.81 75 TYR A C 1
ATOM 571 O O . TYR A 1 75 ? -23.668 -1.760 -20.447 1.00 90.81 75 TYR A O 1
ATOM 579 N N . LYS A 1 76 ? -25.534 -2.722 -21.218 1.00 94.75 76 LYS A N 1
ATOM 580 C CA . LYS A 1 76 ? -26.436 -1.657 -20.741 1.00 94.75 76 LYS A CA 1
ATOM 581 C C . LYS A 1 76 ? -26.491 -1.559 -19.215 1.00 94.75 76 LYS A C 1
ATOM 583 O O . LYS A 1 76 ? -26.816 -0.497 -18.683 1.00 94.75 76 LYS A O 1
ATOM 588 N N . ASN A 1 77 ? -26.155 -2.639 -18.512 1.00 94.69 77 ASN A N 1
ATOM 589 C CA . ASN A 1 77 ? -26.098 -2.658 -17.052 1.00 94.69 77 ASN A CA 1
ATOM 590 C C . ASN A 1 77 ? -24.790 -2.066 -16.509 1.00 94.69 77 ASN A C 1
ATOM 592 O O . ASN A 1 77 ? -24.714 -1.754 -15.322 1.00 94.69 77 ASN A O 1
ATOM 596 N N . ILE A 1 78 ? -23.784 -1.856 -17.364 1.00 95.50 78 ILE A N 1
ATOM 597 C CA . ILE A 1 78 ? -22.500 -1.266 -16.983 1.00 95.50 78 ILE A CA 1
ATOM 598 C C . ILE A 1 78 ? -22.678 0.250 -16.851 1.00 95.50 78 ILE A C 1
ATOM 600 O O . ILE A 1 78 ? -22.535 1.012 -17.807 1.00 95.50 78 ILE A O 1
ATOM 604 N N . ASN A 1 79 ? -23.042 0.691 -15.649 1.00 96.00 79 ASN A N 1
ATOM 605 C CA . ASN A 1 79 ? -23.175 2.100 -15.300 1.00 96.00 79 ASN A CA 1
ATOM 606 C C . ASN A 1 79 ? -22.919 2.332 -13.802 1.00 96.00 79 ASN A C 1
ATOM 608 O O . ASN A 1 79 ? -23.081 1.430 -12.979 1.00 96.00 79 ASN A O 1
ATOM 612 N N . ILE A 1 80 ? -22.561 3.573 -13.454 1.00 96.25 80 ILE A N 1
ATOM 613 C CA . ILE A 1 80 ? -22.206 3.977 -12.085 1.00 96.25 80 ILE A CA 1
ATOM 614 C C . ILE A 1 80 ? -23.349 3.721 -11.095 1.00 96.25 80 ILE A C 1
ATOM 616 O O . ILE A 1 80 ? -23.103 3.287 -9.974 1.00 96.25 80 ILE A O 1
ATOM 620 N N . SER A 1 81 ? -24.603 3.958 -11.488 1.00 97.31 81 SER A N 1
ATOM 621 C CA . SER A 1 81 ? -25.745 3.759 -10.591 1.00 97.31 81 SER A CA 1
ATOM 622 C C . SER A 1 81 ? -25.880 2.298 -10.168 1.00 97.31 81 SER A C 1
ATOM 624 O O . SER A 1 81 ? -26.068 2.026 -8.984 1.00 97.31 81 SER A O 1
ATOM 626 N N . LYS A 1 82 ? -25.736 1.357 -11.109 1.00 97.50 82 LYS A N 1
ATOM 627 C CA . LYS A 1 82 ? -25.791 -0.076 -10.807 1.00 97.50 82 LYS A CA 1
ATOM 628 C C . LYS A 1 82 ? -24.575 -0.535 -10.002 1.00 97.50 82 LYS A C 1
ATOM 630 O O . LYS A 1 82 ? -24.765 -1.286 -9.050 1.00 97.50 82 LYS A O 1
ATOM 635 N N . LEU A 1 83 ? -23.378 -0.038 -10.329 1.00 97.44 83 LEU A N 1
ATOM 636 C CA . LEU A 1 83 ? -22.156 -0.285 -9.556 1.00 97.44 83 LEU A CA 1
ATOM 637 C C . LEU A 1 83 ? -22.345 0.109 -8.085 1.00 97.44 83 LEU A C 1
ATOM 639 O O . LEU A 1 83 ? -22.199 -0.736 -7.208 1.00 97.44 83 LEU A O 1
ATOM 643 N N . LYS A 1 84 ? -22.763 1.353 -7.814 1.00 97.69 84 LYS A N 1
ATOM 644 C CA . LYS A 1 84 ? -23.019 1.830 -6.444 1.00 97.69 84 LYS A CA 1
ATOM 645 C C . LYS A 1 84 ? -24.094 1.002 -5.736 1.00 97.69 84 LYS A C 1
ATOM 647 O O . LYS A 1 84 ? -23.931 0.679 -4.566 1.00 97.69 84 LYS A O 1
ATOM 652 N N . SER A 1 85 ? -25.181 0.655 -6.434 1.00 97.75 85 SER A N 1
ATOM 653 C CA . SER A 1 85 ? -26.276 -0.152 -5.868 1.00 97.75 85 SER A CA 1
ATOM 654 C C . SER A 1 85 ? -25.784 -1.514 -5.388 1.00 97.75 85 SER A C 1
ATOM 656 O O . SER A 1 85 ? -26.066 -1.887 -4.260 1.00 97.75 85 SER A O 1
ATOM 658 N N . LEU A 1 86 ? -25.000 -2.224 -6.209 1.00 97.06 86 LEU A N 1
ATOM 659 C CA . LEU A 1 86 ? -24.490 -3.550 -5.849 1.00 97.06 86 LEU A CA 1
ATOM 660 C C . LEU A 1 86 ? -23.553 -3.505 -4.642 1.00 97.06 86 LEU A C 1
ATOM 662 O O . LEU A 1 86 ? -23.647 -4.378 -3.785 1.00 97.06 86 LEU A O 1
ATOM 666 N N . ILE A 1 87 ? -22.687 -2.491 -4.557 1.00 96.75 87 ILE A N 1
ATOM 667 C CA . ILE A 1 87 ? -21.786 -2.330 -3.409 1.00 96.75 87 ILE A CA 1
ATOM 668 C C . ILE A 1 87 ? -22.599 -2.071 -2.133 1.00 96.75 87 ILE A C 1
ATOM 670 O O . ILE A 1 87 ? -22.372 -2.745 -1.139 1.00 96.75 87 ILE A O 1
ATOM 674 N N . ARG A 1 88 ? -23.594 -1.174 -2.174 1.00 97.19 88 ARG A N 1
ATOM 675 C CA . ARG A 1 88 ? -24.472 -0.886 -1.020 1.00 97.19 88 ARG A CA 1
ATOM 676 C C . ARG A 1 88 ? -25.304 -2.089 -0.587 1.00 97.19 88 ARG A C 1
ATOM 678 O O . ARG A 1 88 ? -25.473 -2.332 0.597 1.00 97.19 88 ARG A O 1
ATOM 685 N N . GLU A 1 89 ? -25.839 -2.840 -1.546 1.00 96.81 89 GLU A N 1
ATOM 686 C CA . GLU A 1 89 ? -26.645 -4.039 -1.280 1.00 96.81 89 GLU A CA 1
ATOM 687 C C . GLU A 1 89 ? -25.831 -5.168 -0.625 1.00 96.81 89 GLU A C 1
ATOM 689 O O . GLU A 1 89 ? -26.420 -6.061 -0.023 1.00 96.81 89 GLU A O 1
ATOM 694 N N . ASN A 1 90 ? -24.499 -5.130 -0.741 1.00 95.81 90 ASN A N 1
ATOM 695 C CA . ASN A 1 90 ? -23.580 -6.146 -0.228 1.00 95.81 90 ASN A CA 1
ATOM 696 C C . ASN A 1 90 ? -22.453 -5.503 0.603 1.00 95.81 90 ASN A C 1
ATOM 698 O O . ASN A 1 90 ? -21.304 -5.936 0.536 1.00 95.81 90 ASN A O 1
ATOM 702 N N . GLU A 1 91 ? -22.764 -4.438 1.349 1.00 91.81 91 GLU A N 1
ATOM 703 C CA . GLU A 1 91 ? -21.764 -3.722 2.153 1.00 91.81 91 GLU A CA 1
ATOM 704 C C . GLU A 1 91 ? -21.319 -4.506 3.397 1.00 91.81 91 GLU A C 1
ATOM 706 O O . GLU A 1 91 ? -20.245 -4.259 3.952 1.00 91.81 91 GLU A O 1
ATOM 711 N N . ASP A 1 92 ? -22.135 -5.478 3.815 1.00 91.44 92 ASP A N 1
ATOM 712 C CA . ASP A 1 92 ? -21.863 -6.348 4.951 1.00 91.44 92 ASP A CA 1
ATOM 713 C C . ASP A 1 92 ? -20.521 -7.071 4.779 1.00 91.44 92 ASP A C 1
ATOM 715 O O . ASP A 1 92 ? -20.305 -7.832 3.836 1.00 91.44 92 ASP A O 1
ATOM 719 N N . GLY A 1 93 ? -19.616 -6.854 5.734 1.00 89.12 93 GLY A N 1
ATOM 720 C CA . GLY A 1 93 ? -18.295 -7.478 5.751 1.00 89.12 93 GLY A CA 1
ATOM 721 C C . GLY A 1 93 ? -17.211 -6.723 4.982 1.00 89.12 93 GLY A C 1
ATOM 722 O O . GLY A 1 93 ? -16.053 -7.106 5.115 1.00 89.12 93 GLY A O 1
ATOM 723 N N . LEU A 1 94 ? -17.530 -5.639 4.256 1.00 93.50 94 LEU A N 1
ATOM 724 C CA . LEU A 1 94 ? -16.506 -4.792 3.625 1.00 93.50 94 LEU A CA 1
ATOM 725 C C . LEU A 1 94 ? -15.587 -4.149 4.661 1.00 93.50 94 LEU A C 1
ATOM 727 O O . LEU A 1 94 ? -14.369 -4.150 4.486 1.00 93.50 94 LEU A O 1
ATOM 731 N N . PHE A 1 95 ? -16.166 -3.651 5.752 1.00 96.19 95 PHE A N 1
ATOM 732 C CA . PHE A 1 95 ? -15.427 -3.162 6.905 1.00 96.19 95 PHE A CA 1
ATOM 733 C C . PHE A 1 95 ? -15.827 -3.919 8.170 1.00 96.19 95 PHE A C 1
ATOM 735 O O . PHE A 1 95 ? -17.000 -4.206 8.415 1.00 96.19 95 PHE A O 1
ATOM 742 N N . SER A 1 96 ? -14.836 -4.207 9.005 1.00 96.06 96 SER A N 1
ATOM 743 C CA . SER A 1 96 ? -15.007 -4.836 10.313 1.00 96.06 96 SER A CA 1
ATOM 744 C C . SER A 1 96 ? -14.124 -4.157 11.355 1.00 96.06 96 SER A C 1
ATOM 746 O O . SER A 1 96 ? -13.271 -3.334 11.024 1.00 96.06 96 SER A O 1
ATOM 748 N N . TYR A 1 97 ? -14.314 -4.491 12.630 1.00 97.69 97 TYR A N 1
ATOM 749 C CA . TYR A 1 97 ? -13.375 -4.106 13.678 1.00 97.69 97 TYR A CA 1
ATOM 750 C C . TYR A 1 97 ? -13.215 -5.209 14.714 1.00 97.69 97 TYR A C 1
ATOM 752 O O . TYR A 1 97 ? -14.159 -5.947 14.998 1.00 97.69 97 TYR A O 1
ATOM 760 N N . ASP A 1 98 ? -12.026 -5.258 15.301 1.00 95.31 98 ASP A N 1
ATOM 761 C CA . ASP A 1 98 ? -11.731 -6.034 16.501 1.00 95.31 98 ASP A CA 1
ATOM 762 C C . ASP A 1 98 ? -11.620 -5.108 17.712 1.00 95.31 98 ASP A C 1
ATOM 764 O O . ASP A 1 98 ? -11.226 -3.946 17.583 1.00 95.31 98 ASP A O 1
ATOM 768 N N . VAL A 1 99 ? -11.941 -5.628 18.899 1.00 97.38 99 VAL A N 1
ATOM 769 C CA . VAL A 1 99 ? -11.812 -4.894 20.164 1.00 97.38 99 VAL A CA 1
ATOM 770 C C . VAL A 1 99 ? -10.838 -5.616 21.079 1.00 97.38 99 VAL A C 1
ATOM 772 O O . VAL A 1 99 ? -11.031 -6.785 21.412 1.00 97.38 99 VAL A O 1
ATOM 775 N N . THR A 1 100 ? -9.810 -4.905 21.532 1.00 95.12 100 THR A N 1
ATOM 776 C CA . THR A 1 100 ? -8.899 -5.379 22.580 1.00 95.12 100 THR A CA 1
ATOM 777 C C . THR A 1 100 ? -9.053 -4.525 23.828 1.00 95.12 100 THR A C 1
ATOM 779 O O . THR A 1 100 ? -9.022 -3.298 23.731 1.00 95.12 100 THR A O 1
ATOM 782 N N . SER A 1 101 ? -9.163 -5.160 24.995 1.00 95.06 101 SER A N 1
ATOM 783 C CA . SER A 1 101 ? -9.363 -4.472 26.273 1.00 95.06 101 SER A CA 1
ATOM 784 C C . SER A 1 101 ? -8.241 -4.795 27.258 1.00 95.06 101 SER A C 1
ATOM 786 O O . SER A 1 101 ? -7.893 -5.961 27.441 1.00 95.06 101 SER A O 1
ATOM 788 N N . GLU A 1 102 ? -7.704 -3.778 27.930 1.00 93.94 102 GLU A N 1
ATOM 789 C CA . GLU A 1 102 ? -6.666 -3.925 28.956 1.00 93.94 102 GLU A CA 1
ATOM 790 C C . GLU A 1 102 ? -7.036 -3.146 30.222 1.00 93.94 102 GLU A C 1
ATOM 792 O O . GLU A 1 102 ? -7.397 -1.971 30.160 1.00 93.94 102 GLU A O 1
ATOM 797 N N . THR A 1 103 ? -6.923 -3.778 31.391 1.00 93.69 103 THR A N 1
ATOM 798 C CA . THR A 1 103 ? -7.139 -3.109 32.680 1.00 93.69 103 THR A CA 1
ATOM 799 C C . THR A 1 103 ? -5.860 -2.416 33.144 1.00 93.69 103 THR A C 1
ATOM 801 O O . THR A 1 103 ? -4.848 -3.065 33.399 1.00 93.69 103 THR A O 1
ATOM 804 N N . ALA A 1 104 ? -5.928 -1.101 33.330 1.00 86.12 104 ALA A N 1
ATOM 805 C CA . ALA A 1 104 ? -4.850 -0.283 33.864 1.00 86.12 104 ALA A CA 1
ATOM 806 C C . ALA A 1 104 ? -5.186 0.190 35.284 1.00 86.12 104 ALA A C 1
ATOM 808 O O . ALA A 1 104 ? -6.338 0.472 35.608 1.00 86.12 104 ALA A O 1
ATOM 809 N N . THR A 1 105 ? -4.171 0.298 36.145 1.00 88.25 105 THR A N 1
ATOM 810 C CA . THR A 1 105 ? -4.299 0.932 37.464 1.00 88.25 105 THR A CA 1
ATOM 811 C C . THR A 1 105 ? -3.291 2.061 37.577 1.00 88.25 105 THR A C 1
ATOM 813 O O . THR A 1 105 ? -2.094 1.843 37.407 1.00 88.25 105 THR A O 1
ATOM 816 N N . VAL A 1 106 ? -3.779 3.261 37.875 1.00 83.31 106 VAL A N 1
ATOM 817 C CA . VAL A 1 106 ? -2.963 4.4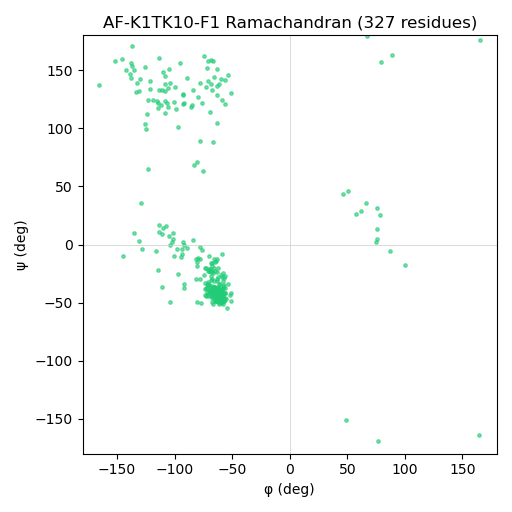62 38.055 1.00 83.31 106 VAL A CA 1
ATOM 818 C C . VAL A 1 106 ? -2.990 4.864 39.525 1.00 83.31 106 VAL A C 1
ATOM 820 O O . VAL A 1 106 ? -4.049 4.895 40.157 1.00 83.31 106 VAL A O 1
ATOM 823 N N . GLU A 1 107 ? -1.813 5.157 40.075 1.00 85.25 107 GLU A N 1
ATOM 824 C CA . GLU A 1 107 ? -1.672 5.748 41.405 1.00 85.25 107 GLU A CA 1
ATOM 825 C C . GLU A 1 107 ? -1.792 7.269 41.296 1.00 85.25 107 GLU A C 1
ATOM 827 O O . GLU A 1 107 ? -1.008 7.929 40.618 1.00 85.25 107 GLU A O 1
ATOM 832 N N . VAL A 1 108 ? -2.806 7.818 41.957 1.00 79.50 108 VAL A N 1
ATOM 833 C CA . VAL A 1 108 ? -3.035 9.254 42.081 1.00 79.50 108 VAL A CA 1
ATOM 834 C C . VAL A 1 108 ? -2.365 9.717 43.379 1.00 79.50 108 VAL A C 1
ATOM 836 O O . VAL A 1 108 ? -2.705 9.187 44.447 1.00 79.50 108 VAL A O 1
ATOM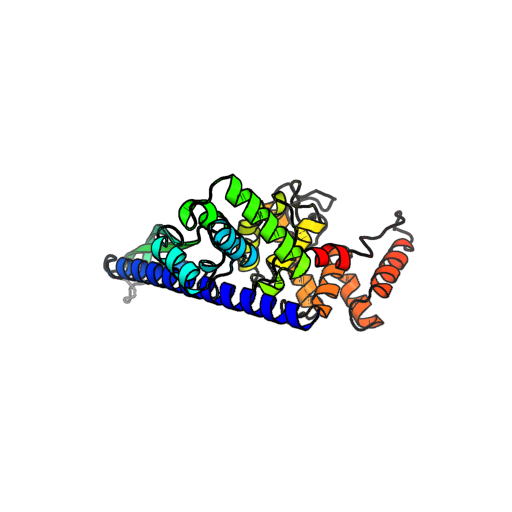 839 N N . PRO A 1 109 ? -1.411 10.669 43.317 1.00 74.88 109 PRO A N 1
ATOM 840 C CA . PRO A 1 109 ? -0.777 11.232 44.503 1.00 74.88 109 PRO A CA 1
ATOM 841 C C . PRO A 1 109 ? -1.826 11.818 45.447 1.00 74.88 109 PRO A C 1
ATOM 843 O O . PRO A 1 109 ? -2.807 12.409 44.996 1.00 74.88 109 PRO A O 1
ATOM 846 N N . ALA A 1 110 ? -1.629 11.656 46.751 1.00 75.69 110 ALA A N 1
ATOM 847 C CA . ALA A 1 110 ? -2.511 12.285 47.718 1.00 75.69 110 ALA A CA 1
ATOM 848 C C . ALA A 1 110 ? -2.289 13.807 47.747 1.00 75.69 110 ALA A C 1
ATOM 850 O O . ALA A 1 110 ? -1.152 14.270 47.674 1.00 75.69 110 ALA A O 1
ATOM 851 N N . GLU A 1 111 ? -3.374 14.577 47.866 1.00 68.62 111 GLU A N 1
ATOM 852 C CA . GLU A 1 111 ? -3.309 16.043 47.988 1.00 68.62 111 GLU A CA 1
ATOM 853 C C . GLU A 1 111 ? -2.744 16.497 49.347 1.00 68.62 111 GLU A C 1
ATOM 855 O O . GLU A 1 111 ? -2.237 17.610 49.466 1.00 68.62 111 GLU A O 1
ATOM 860 N N . GLU A 1 112 ? -2.784 15.629 50.363 1.00 72.44 112 GLU A N 1
ATOM 861 C CA . GLU A 1 112 ? -2.206 15.873 51.686 1.00 72.44 112 GLU A CA 1
ATOM 862 C C . GLU A 1 112 ? -0.886 15.111 51.874 1.00 72.44 112 GLU A C 1
ATOM 864 O O . GLU A 1 112 ? -0.785 13.928 51.550 1.00 72.44 112 GLU A O 1
ATOM 869 N N . GLU A 1 113 ? 0.095 15.772 52.497 1.00 62.25 113 GLU A N 1
ATOM 870 C CA . GLU A 1 113 ? 1.496 15.337 52.662 1.00 62.25 113 GLU A CA 1
ATOM 871 C C . GLU A 1 113 ? 1.682 13.987 53.401 1.00 62.25 113 GLU A C 1
ATOM 873 O O . GLU A 1 113 ? 2.784 13.450 53.428 1.00 62.25 113 GLU A O 1
ATOM 878 N N . ASN A 1 114 ? 0.618 13.399 53.971 1.00 68.12 114 ASN A N 1
ATOM 879 C CA . ASN A 1 114 ? 0.657 12.134 54.722 1.00 68.12 114 ASN A CA 1
ATOM 880 C C . ASN A 1 114 ? -0.466 11.129 54.385 1.00 68.12 114 ASN A C 1
ATOM 882 O O . ASN A 1 114 ? -0.620 10.130 55.094 1.00 68.12 114 ASN A O 1
ATOM 886 N N . ALA A 1 115 ? -1.262 11.353 53.338 1.00 70.31 115 ALA A N 1
ATOM 887 C CA . ALA A 1 115 ? -2.303 10.402 52.941 1.00 70.31 115 ALA A CA 1
ATOM 888 C C . ALA A 1 115 ? -1.762 9.350 51.942 1.00 70.31 115 ALA A C 1
ATOM 890 O O . ALA A 1 115 ? -0.918 9.667 51.101 1.00 70.31 115 ALA A O 1
ATOM 891 N N . PRO A 1 116 ? -2.210 8.078 52.015 1.00 73.12 116 PRO A N 1
ATOM 892 C CA . PRO A 1 116 ? -1.784 7.051 51.069 1.00 73.12 116 PRO A CA 1
ATOM 893 C C . PRO A 1 116 ? -2.290 7.369 49.648 1.00 73.12 116 PRO A C 1
ATOM 895 O O . PRO A 1 116 ? -3.408 7.871 49.502 1.00 73.12 116 PRO A O 1
ATOM 898 N N . PRO A 1 117 ? -1.511 7.060 48.593 1.00 73.38 117 PRO A N 1
ATOM 899 C CA . PRO A 1 117 ? -1.920 7.310 47.214 1.00 73.38 117 PRO A CA 1
ATOM 900 C C . PRO A 1 117 ? -3.182 6.515 46.867 1.00 73.38 117 PRO A C 1
ATOM 902 O O . PRO A 1 117 ? -3.330 5.341 47.225 1.00 73.38 117 PRO A O 1
ATOM 905 N N . ARG A 1 118 ? -4.105 7.156 46.148 1.00 82.19 118 ARG A N 1
ATOM 906 C CA . ARG A 1 118 ? -5.355 6.527 45.713 1.00 82.19 118 ARG A CA 1
ATOM 907 C C . ARG A 1 118 ? -5.102 5.746 44.429 1.00 82.19 118 ARG A C 1
ATOM 909 O O . ARG A 1 118 ? -4.527 6.274 43.488 1.00 82.19 118 ARG A O 1
ATOM 916 N N . LYS A 1 119 ? -5.580 4.505 44.356 1.00 84.69 119 LYS A N 1
ATOM 917 C CA . LYS A 1 119 ? -5.541 3.707 43.122 1.00 84.69 119 LYS A CA 1
ATOM 918 C C . LYS A 1 119 ? -6.837 3.890 42.349 1.00 84.69 119 LYS A C 1
ATOM 920 O O . LYS A 1 119 ? -7.916 3.735 42.918 1.00 84.69 119 LYS A O 1
ATOM 925 N N . VAL A 1 120 ? -6.723 4.227 41.070 1.00 86.31 120 VAL A N 1
ATOM 926 C CA . VAL A 1 120 ? -7.843 4.272 40.127 1.00 86.31 120 VAL A CA 1
ATOM 927 C C . VAL A 1 120 ? -7.607 3.190 39.086 1.00 86.31 120 VAL A C 1
ATOM 929 O O . VAL A 1 120 ? -6.568 3.185 38.430 1.00 86.31 120 VAL A O 1
ATOM 932 N N . THR A 1 121 ? -8.557 2.269 38.958 1.00 90.00 121 THR A N 1
ATOM 933 C CA . THR A 1 121 ? -8.518 1.184 37.976 1.00 90.00 121 THR A CA 1
ATOM 934 C C . THR A 1 121 ? -9.554 1.459 36.896 1.00 90.00 121 THR A C 1
ATOM 936 O O . THR A 1 121 ? -10.695 1.776 37.224 1.00 90.00 121 THR A O 1
ATOM 939 N N . PHE A 1 122 ? -9.159 1.341 35.633 1.00 90.06 122 PHE A N 1
ATOM 940 C CA . PHE A 1 122 ? -10.034 1.508 34.473 1.00 90.06 122 PHE A CA 1
ATOM 941 C C . PHE A 1 122 ? -9.627 0.560 33.348 1.00 90.06 122 PHE A C 1
ATOM 943 O O . PHE A 1 122 ? -8.486 0.093 33.305 1.00 90.06 122 PHE A O 1
ATOM 950 N N . THR A 1 123 ? -10.542 0.284 32.422 1.00 94.12 123 THR A N 1
ATOM 951 C CA . THR A 1 123 ? -10.255 -0.510 31.223 1.00 94.12 123 THR A CA 1
ATOM 952 C C . THR A 1 123 ? -10.037 0.404 30.020 1.00 94.12 123 THR A C 1
ATOM 954 O O . THR A 1 123 ? -10.768 1.371 29.800 1.00 94.12 123 THR A O 1
ATOM 957 N N . ARG A 1 124 ? -9.001 0.114 29.235 1.00 92.00 124 ARG A N 1
ATOM 958 C CA . ARG A 1 124 ? -8.714 0.751 27.948 1.00 92.00 124 ARG A CA 1
ATOM 959 C C . ARG A 1 124 ? -9.185 -0.173 26.840 1.00 92.00 124 ARG A C 1
ATOM 961 O O . ARG A 1 124 ? -8.726 -1.307 26.779 1.00 92.00 124 ARG A O 1
ATOM 968 N N . HIS A 1 125 ? -10.070 0.310 25.978 1.00 94.56 125 HIS A N 1
ATOM 969 C CA . HIS A 1 125 ? -10.609 -0.429 24.839 1.00 94.56 125 HIS A CA 1
ATOM 970 C C . HIS A 1 125 ? -10.039 0.140 23.537 1.00 94.56 125 HIS A C 1
ATOM 972 O O . HIS A 1 125 ? -10.189 1.329 23.259 1.00 94.56 125 HIS A O 1
ATOM 978 N N . THR A 1 126 ? -9.407 -0.693 22.721 1.00 90.25 126 THR A N 1
ATOM 979 C CA . THR A 1 126 ? -8.908 -0.302 21.397 1.00 90.25 126 THR A CA 1
ATOM 980 C C . THR A 1 126 ? -9.722 -1.007 20.329 1.00 90.25 126 THR A C 1
ATOM 982 O O . THR A 1 126 ? -9.747 -2.234 20.293 1.00 90.25 126 THR A O 1
ATOM 985 N N . TYR A 1 127 ? -10.372 -0.220 19.476 1.00 96.31 127 TYR A N 1
ATOM 986 C CA . TYR A 1 127 ? -11.155 -0.681 18.335 1.00 96.31 127 TYR A CA 1
ATOM 987 C C . TYR A 1 127 ? -10.290 -0.551 17.082 1.00 96.31 127 TYR A C 1
ATOM 989 O O . TYR A 1 127 ? -9.907 0.563 16.729 1.00 96.31 127 TYR A O 1
ATOM 997 N N . THR A 1 128 ? -9.964 -1.656 16.421 1.00 89.50 128 THR A N 1
ATOM 998 C CA . THR A 1 128 ? -9.091 -1.660 15.236 1.00 89.50 128 THR A CA 1
ATOM 999 C C . THR A 1 128 ? -9.914 -1.942 13.992 1.00 89.50 128 THR A C 1
ATOM 1001 O O . THR A 1 128 ? -10.432 -3.046 13.849 1.00 89.50 128 THR A O 1
ATOM 1004 N N . VAL A 1 129 ? -10.033 -0.955 13.103 1.00 89.12 129 VAL A N 1
ATOM 1005 C CA . VAL A 1 129 ? -10.803 -1.065 11.855 1.00 89.12 129 VAL A CA 1
ATOM 1006 C C . VAL A 1 129 ? -10.011 -1.850 10.809 1.00 89.12 129 VAL A C 1
ATOM 1008 O O . VAL A 1 129 ? -8.808 -1.652 10.653 1.00 89.12 129 VAL A O 1
ATOM 1011 N N . SER A 1 130 ? -10.697 -2.726 10.076 1.00 88.62 130 SER A N 1
ATOM 1012 C CA . SER A 1 130 ? -10.157 -3.531 8.978 1.00 88.62 130 SER A CA 1
ATOM 1013 C C . SER A 1 130 ? -11.039 -3.413 7.735 1.00 88.62 130 SER A C 1
ATOM 1015 O O . SER A 1 130 ? -12.263 -3.380 7.849 1.00 88.62 130 SER A O 1
ATOM 1017 N N . TYR A 1 131 ? -10.416 -3.386 6.556 1.00 88.12 131 TYR A N 1
ATOM 1018 C CA . TYR A 1 131 ? -11.072 -3.486 5.248 1.00 88.12 131 TYR A CA 1
ATOM 1019 C C . TYR A 1 131 ? -10.824 -4.877 4.653 1.00 88.12 131 TYR A C 1
ATOM 1021 O O . TYR A 1 131 ? -9.690 -5.357 4.657 1.00 88.12 131 TYR A O 1
ATOM 1029 N N . ALA A 1 132 ? -11.864 -5.515 4.114 1.00 83.62 132 ALA A N 1
ATOM 1030 C CA . ALA A 1 132 ? -11.783 -6.869 3.563 1.00 83.62 132 ALA A CA 1
ATOM 1031 C C . ALA A 1 132 ? -10.922 -6.983 2.290 1.00 83.62 132 ALA A C 1
ATOM 1033 O O . ALA A 1 132 ? -10.474 -8.077 1.941 1.00 83.62 132 ALA A O 1
ATOM 1034 N N . GLY A 1 133 ? -10.661 -5.860 1.612 1.00 82.38 133 GLY A N 1
ATOM 1035 C CA . GLY A 1 133 ? -9.816 -5.801 0.421 1.00 82.38 133 GLY A CA 1
ATOM 1036 C C . GLY A 1 133 ? -10.565 -6.038 -0.893 1.00 82.38 133 GLY A C 1
ATOM 1037 O O . GLY A 1 133 ? -11.660 -6.590 -0.937 1.00 82.38 133 GLY A O 1
ATOM 1038 N N . ASP A 1 134 ? -9.935 -5.662 -2.006 1.00 84.69 134 ASP A N 1
ATOM 1039 C CA . ASP A 1 134 ? -10.577 -5.647 -3.333 1.00 84.69 134 ASP A CA 1
ATOM 1040 C C . ASP A 1 134 ? -10.882 -7.050 -3.889 1.00 84.69 134 ASP A C 1
ATOM 1042 O O . ASP A 1 134 ? -11.744 -7.227 -4.751 1.00 84.69 134 ASP A O 1
ATOM 1046 N N . ALA A 1 135 ? -10.197 -8.079 -3.382 1.00 79.88 135 ALA A N 1
ATOM 1047 C CA . ALA A 1 135 ? -10.490 -9.471 -3.720 1.00 79.88 135 ALA A CA 1
ATOM 1048 C C . ALA A 1 135 ? -11.846 -9.935 -3.155 1.00 79.88 135 ALA A C 1
ATOM 1050 O O . ALA A 1 135 ? -12.491 -10.792 -3.758 1.00 79.88 135 ALA A O 1
ATOM 1051 N N . TYR A 1 136 ? -12.309 -9.335 -2.051 1.00 88.44 136 TYR A N 1
ATOM 1052 C CA . TYR A 1 136 ? -13.588 -9.659 -1.413 1.00 88.44 136 TYR A CA 1
ATOM 1053 C C . TYR A 1 136 ? -14.777 -9.423 -2.353 1.00 88.44 136 TYR A C 1
ATOM 1055 O O . TYR A 1 136 ? -15.755 -10.172 -2.348 1.00 88.44 136 TYR A O 1
ATOM 1063 N N . PHE A 1 137 ? -14.673 -8.412 -3.217 1.00 95.12 137 PHE A N 1
ATOM 1064 C CA . PHE A 1 137 ? -15.745 -8.007 -4.117 1.00 95.12 137 PHE A CA 1
ATOM 1065 C C . PHE A 1 137 ? -16.135 -9.098 -5.107 1.00 95.12 137 PHE A C 1
ATOM 1067 O O . PHE A 1 137 ? -17.322 -9.260 -5.390 1.00 95.12 137 PHE A O 1
ATOM 1074 N N . ALA A 1 138 ? -15.168 -9.871 -5.602 1.00 92.94 138 ALA A N 1
ATOM 1075 C CA . ALA A 1 138 ? -15.436 -10.920 -6.573 1.00 92.94 138 ALA A CA 1
ATOM 1076 C C . ALA A 1 138 ? -16.423 -11.951 -6.015 1.00 92.94 138 ALA A C 1
ATOM 1078 O O . ALA A 1 138 ? -17.351 -12.338 -6.714 1.00 92.94 138 ALA A O 1
ATOM 1079 N N . ASP A 1 139 ? -16.245 -12.368 -4.765 1.00 94.31 139 ASP A N 1
ATOM 1080 C CA . ASP A 1 139 ? -17.034 -13.437 -4.152 1.00 94.31 139 ASP A CA 1
ATOM 1081 C C . ASP A 1 139 ? -18.273 -12.937 -3.412 1.00 94.31 139 ASP A C 1
ATOM 1083 O O . ASP A 1 139 ? -19.294 -13.618 -3.410 1.00 94.31 139 ASP A O 1
ATOM 1087 N N . HIS A 1 140 ? -18.198 -11.754 -2.802 1.00 94.88 140 HIS A N 1
ATOM 1088 C CA . HIS A 1 140 ? -19.198 -11.320 -1.826 1.00 94.88 140 HIS A CA 1
ATOM 1089 C C . HIS A 1 140 ? -20.030 -10.119 -2.273 1.00 94.88 140 HIS A C 1
ATOM 1091 O O . HIS A 1 140 ? -21.145 -9.953 -1.789 1.00 94.88 140 HIS A O 1
ATOM 1097 N N . VAL A 1 141 ? -19.531 -9.315 -3.217 1.00 96.88 141 VAL A N 1
ATOM 1098 C CA . VAL A 1 141 ? -20.258 -8.141 -3.731 1.00 96.88 141 VAL A CA 1
ATOM 1099 C C . VAL A 1 141 ? -20.849 -8.425 -5.109 1.00 96.88 141 VAL A C 1
ATOM 1101 O O . VAL A 1 141 ? -22.029 -8.189 -5.358 1.00 96.88 141 VAL A O 1
ATOM 1104 N N . PHE A 1 142 ? -20.033 -8.956 -6.018 1.00 97.12 142 PHE A N 1
ATOM 1105 C CA . PHE A 1 142 ? -20.410 -9.221 -7.404 1.00 97.12 142 PHE A CA 1
ATOM 1106 C C . PHE A 1 142 ? -20.757 -10.686 -7.678 1.00 97.12 142 PHE A C 1
ATOM 1108 O O . PHE A 1 142 ? -21.273 -10.973 -8.759 1.00 97.12 142 PHE A O 1
ATOM 1115 N N . HIS A 1 143 ? -20.503 -11.588 -6.721 1.00 96.75 143 HIS A N 1
ATOM 1116 C CA . HIS A 1 143 ? -20.860 -13.013 -6.783 1.00 96.75 143 HIS A CA 1
ATOM 1117 C C . HIS A 1 143 ? -20.402 -13.690 -8.091 1.00 96.75 143 HIS A C 1
ATOM 1119 O O . HIS A 1 143 ? -21.163 -14.385 -8.767 1.00 96.75 143 HIS A O 1
ATOM 1125 N N . LEU A 1 144 ? -19.150 -13.442 -8.480 1.00 97.50 144 LEU A N 1
ATOM 1126 C CA . LEU A 1 144 ? -18.552 -13.920 -9.720 1.00 97.50 144 LEU A CA 1
ATOM 1127 C C . LEU A 1 144 ? -18.376 -15.436 -9.719 1.00 97.50 144 LEU A C 1
ATOM 1129 O O . LEU A 1 144 ? -17.763 -16.023 -8.828 1.00 97.50 144 LEU A O 1
ATOM 1133 N N . THR A 1 145 ? -18.782 -16.063 -10.818 1.00 97.94 145 THR A N 1
ATOM 1134 C CA . THR A 1 145 ? -18.352 -17.429 -11.141 1.00 97.94 145 THR A CA 1
ATOM 1135 C C . THR A 1 145 ? -16.858 -17.475 -11.483 1.00 97.94 145 THR A C 1
ATOM 1137 O O . THR A 1 145 ? -16.290 -16.488 -11.952 1.00 97.94 145 THR A O 1
ATOM 1140 N N . ASP A 1 146 ? -16.218 -18.646 -11.387 1.00 96.12 146 ASP A N 1
ATOM 1141 C CA . ASP A 1 146 ? -14.804 -18.832 -11.777 1.00 96.12 146 ASP A CA 1
ATOM 1142 C C . ASP A 1 146 ? -14.502 -18.369 -13.210 1.00 96.12 146 ASP A C 1
ATOM 1144 O O . ASP A 1 146 ? -13.418 -17.866 -13.514 1.00 96.12 146 ASP A O 1
ATOM 1148 N N . LYS A 1 147 ? -15.473 -18.526 -14.118 1.00 97.31 147 LYS A N 1
ATOM 1149 C CA . LYS A 1 147 ? -15.352 -18.046 -15.498 1.00 97.31 147 LYS A CA 1
ATOM 1150 C C . LYS A 1 147 ? -15.349 -16.517 -15.556 1.00 97.31 147 LYS A C 1
ATOM 1152 O O . LYS A 1 147 ? -14.582 -15.943 -16.329 1.00 97.31 147 LYS A O 1
ATOM 1157 N N . GLN A 1 148 ? -16.193 -15.861 -14.764 1.00 97.88 148 GLN A N 1
ATOM 1158 C CA . GLN A 1 148 ? -16.240 -14.402 -14.702 1.00 97.88 148 GLN A CA 1
ATOM 1159 C C . GLN A 1 148 ? -15.007 -13.828 -14.006 1.00 97.88 148 GLN A C 1
ATOM 1161 O O . GLN A 1 148 ? -14.506 -12.817 -14.477 1.00 97.88 148 GLN A O 1
ATOM 1166 N N . LYS A 1 149 ? -14.447 -14.497 -12.989 1.00 94.00 149 LYS A N 1
ATOM 1167 C CA . LYS A 1 149 ? -13.169 -14.096 -12.373 1.00 94.00 149 LYS A CA 1
ATOM 1168 C C . LYS A 1 149 ? -12.035 -14.053 -13.399 1.00 94.00 149 LYS A C 1
ATOM 1170 O O . LYS A 1 149 ? -11.446 -13.003 -13.602 1.00 94.00 149 LYS A O 1
ATOM 1175 N N . LYS A 1 150 ? -11.853 -15.128 -14.178 1.00 93.94 150 LYS A N 1
ATOM 1176 C CA . LYS A 1 150 ? -10.873 -15.150 -15.286 1.00 93.94 150 LYS A CA 1
ATOM 1177 C C . LYS A 1 150 ? -11.118 -14.055 -16.325 1.00 93.94 150 LYS A C 1
ATOM 1179 O O . LYS A 1 150 ? -10.181 -13.514 -16.902 1.00 93.94 150 LYS A O 1
ATOM 1184 N N . THR A 1 151 ? -12.389 -13.750 -16.589 1.00 96.00 151 THR A N 1
ATOM 1185 C CA . THR A 1 151 ? -12.768 -12.671 -17.511 1.00 96.00 151 THR A CA 1
ATOM 1186 C C . THR A 1 151 ? -12.394 -11.305 -16.933 1.00 96.00 151 THR A C 1
ATOM 1188 O O . THR A 1 151 ? -11.839 -10.475 -17.650 1.00 96.00 151 THR A O 1
ATOM 1191 N N . ALA A 1 152 ? -12.650 -11.089 -15.641 1.00 93.06 152 ALA A N 1
ATOM 1192 C CA . ALA A 1 152 ? -12.254 -9.889 -14.922 1.00 93.06 152 ALA A CA 1
ATOM 1193 C C . ALA A 1 152 ? -10.729 -9.722 -14.940 1.00 93.06 152 ALA A C 1
ATOM 1195 O O . ALA A 1 152 ? -10.267 -8.643 -15.288 1.00 93.06 152 ALA A O 1
ATOM 1196 N N . ASP A 1 153 ? -9.951 -10.779 -14.697 1.00 84.94 153 ASP A N 1
ATOM 1197 C CA . ASP A 1 153 ? -8.482 -10.725 -14.755 1.00 84.94 153 ASP A CA 1
ATOM 1198 C C . ASP A 1 153 ? -7.993 -10.256 -16.134 1.00 84.94 153 ASP A C 1
ATOM 1200 O O . ASP A 1 153 ? -7.199 -9.321 -16.236 1.00 84.94 153 ASP A O 1
ATOM 1204 N N . SER A 1 154 ? -8.563 -10.800 -17.218 1.00 87.88 154 SER A N 1
ATOM 1205 C CA . SER A 1 154 ? -8.269 -10.330 -18.581 1.00 87.88 154 SER A CA 1
ATOM 1206 C C . SER A 1 154 ? -8.658 -8.861 -18.807 1.00 87.88 154 SER A C 1
ATOM 1208 O O . SER A 1 154 ? -8.004 -8.150 -19.571 1.00 87.88 154 SER A O 1
ATOM 1210 N N . TYR A 1 155 ? -9.732 -8.370 -18.182 1.00 92.31 155 TYR A N 1
ATOM 1211 C CA . TYR A 1 155 ? -10.092 -6.950 -18.244 1.00 92.31 155 TYR A CA 1
ATOM 1212 C C . TYR A 1 155 ? -9.108 -6.080 -17.459 1.00 92.31 155 TYR A C 1
ATOM 1214 O O . TYR A 1 155 ? -8.731 -5.022 -17.962 1.00 92.31 155 TYR A O 1
ATOM 1222 N N . VAL A 1 156 ? -8.646 -6.523 -16.287 1.00 83.81 156 VAL A N 1
ATOM 1223 C CA . VAL A 1 156 ? -7.623 -5.824 -15.494 1.00 83.81 156 VAL A CA 1
ATOM 1224 C C . VAL A 1 156 ? -6.316 -5.718 -16.264 1.00 83.81 156 VAL A C 1
ATOM 1226 O O . VAL A 1 156 ? -5.760 -4.623 -16.339 1.00 83.81 156 VAL A O 1
ATOM 1229 N N . GLU A 1 157 ? -5.847 -6.811 -16.868 1.00 76.69 157 GLU A N 1
ATOM 1230 C CA . GLU A 1 157 ? -4.639 -6.816 -17.699 1.00 76.69 157 GLU A CA 1
ATOM 1231 C C . GLU A 1 157 ? -4.741 -5.779 -18.821 1.00 76.69 157 GLU A C 1
ATOM 1233 O O . GLU A 1 157 ? -3.839 -4.962 -18.995 1.00 76.69 157 GLU A O 1
ATOM 1238 N N . ASN A 1 158 ? -5.876 -5.740 -19.527 1.00 80.75 158 ASN A N 1
ATOM 1239 C CA . ASN A 1 158 ? -6.105 -4.762 -20.590 1.00 80.75 158 ASN A CA 1
ATOM 1240 C C . ASN A 1 158 ? -6.159 -3.324 -20.055 1.00 80.75 158 ASN A C 1
ATOM 1242 O O . ASN A 1 158 ? -5.491 -2.441 -20.593 1.00 80.75 158 ASN A O 1
ATOM 1246 N N . LEU A 1 159 ? -6.933 -3.064 -18.998 1.00 78.56 159 LEU A N 1
ATOM 1247 C CA . LEU A 1 159 ? -7.036 -1.726 -18.409 1.00 78.56 159 LEU A CA 1
ATOM 1248 C C . LEU A 1 159 ? -5.669 -1.222 -17.941 1.00 78.56 159 LEU A C 1
ATOM 1250 O O . LEU A 1 159 ? -5.295 -0.086 -18.221 1.00 78.56 159 LEU A O 1
ATOM 1254 N N . THR A 1 160 ? -4.893 -2.095 -17.310 1.00 71.06 160 THR A N 1
ATOM 1255 C CA . THR A 1 160 ? -3.558 -1.776 -16.810 1.00 71.06 160 THR A CA 1
ATOM 1256 C C . THR A 1 160 ? -2.575 -1.543 -17.957 1.00 71.06 160 THR A C 1
ATOM 1258 O O . THR A 1 160 ? -1.852 -0.551 -17.946 1.00 71.06 160 THR A O 1
ATOM 1261 N N . MET A 1 161 ? -2.592 -2.392 -18.989 1.00 69.44 161 MET A N 1
ATOM 1262 C CA . MET A 1 161 ? -1.722 -2.263 -20.162 1.00 69.44 161 MET A CA 1
ATOM 1263 C C . MET A 1 161 ? -1.977 -0.972 -20.952 1.00 69.44 161 MET A C 1
ATOM 1265 O O . MET A 1 161 ? -1.030 -0.358 -21.443 1.00 69.44 161 MET A O 1
ATOM 1269 N N . PHE A 1 162 ? -3.241 -0.563 -21.105 1.00 67.06 162 PHE A N 1
ATOM 1270 C CA . PHE A 1 162 ? -3.609 0.565 -21.969 1.00 67.06 162 PHE A CA 1
ATOM 1271 C C . PHE A 1 162 ? -3.784 1.900 -21.235 1.00 67.06 162 PHE A C 1
ATOM 1273 O O . PHE A 1 162 ? -3.628 2.945 -21.871 1.00 67.06 162 PHE A O 1
ATOM 1280 N N . PHE A 1 163 ? -4.102 1.886 -19.936 1.00 66.44 163 PHE A N 1
ATOM 1281 C CA . PHE A 1 163 ? -4.433 3.090 -19.158 1.00 66.44 163 PHE A CA 1
ATOM 1282 C C . PHE A 1 163 ? -3.619 3.237 -17.859 1.00 66.44 163 PHE A C 1
ATOM 1284 O O . PHE A 1 163 ? -3.726 4.267 -17.191 1.00 66.44 163 PHE A O 1
ATOM 1291 N N . GLY A 1 164 ? -2.774 2.255 -17.526 1.00 59.41 164 GLY A N 1
ATOM 1292 C CA . GLY A 1 164 ? -1.912 2.271 -16.344 1.00 59.41 164 GLY A CA 1
ATOM 1293 C C . GLY A 1 164 ? -2.668 2.199 -15.013 1.00 59.41 164 GLY A C 1
ATOM 1294 O O . GLY A 1 164 ? -3.900 2.156 -14.956 1.00 59.41 164 GLY A O 1
ATOM 1295 N N . GLY A 1 165 ? -1.910 2.205 -13.913 1.00 53.28 165 GLY A N 1
ATOM 1296 C CA . GLY A 1 165 ? -2.462 2.341 -12.563 1.00 53.28 165 GLY A CA 1
ATOM 1297 C C . GLY A 1 165 ? -3.009 3.748 -12.304 1.00 53.28 165 GLY A C 1
ATOM 1298 O O . GLY A 1 165 ? -4.053 3.901 -11.680 1.00 53.28 165 GLY A O 1
ATOM 1299 N N . SER A 1 166 ? -2.387 4.783 -12.874 1.00 46.62 166 SER A N 1
ATOM 1300 C CA . SER A 1 166 ? -2.671 6.190 -12.557 1.00 46.62 166 SER A CA 1
ATOM 1301 C C . SER A 1 166 ? -4.103 6.642 -12.890 1.00 46.62 166 SER A C 1
ATOM 1303 O O . SER A 1 166 ? -4.636 7.529 -12.224 1.00 46.62 166 SER A O 1
ATOM 1305 N N . ALA A 1 167 ? -4.762 6.025 -13.882 1.00 47.19 167 ALA A N 1
ATOM 1306 C CA . ALA A 1 167 ? -6.168 6.300 -14.204 1.00 47.19 167 ALA A CA 1
ATOM 1307 C C . ALA A 1 167 ? -7.140 5.815 -13.107 1.00 47.19 167 ALA A C 1
ATOM 1309 O O . ALA A 1 167 ? -8.238 6.356 -12.971 1.00 47.19 167 ALA A O 1
ATOM 1310 N N . SER A 1 168 ? -6.720 4.837 -12.299 1.00 48.69 168 SER A N 1
ATOM 1311 C CA . SER A 1 168 ? -7.491 4.227 -11.210 1.00 48.69 168 SER A CA 1
ATOM 1312 C C . SER A 1 168 ? -7.423 5.001 -9.885 1.00 48.69 168 SER A C 1
ATOM 1314 O O . SER A 1 168 ? -7.973 4.550 -8.890 1.00 48.69 168 SER A O 1
ATOM 1316 N N . GLY A 1 169 ? -6.766 6.170 -9.849 1.00 46.06 169 GLY A N 1
ATOM 1317 C CA . GLY A 1 169 ? -6.579 6.972 -8.627 1.00 46.06 169 GLY A CA 1
ATOM 1318 C C . GLY A 1 169 ? -5.541 6.418 -7.646 1.00 46.06 169 GLY A C 1
ATOM 1319 O O . GLY A 1 169 ? -5.295 7.026 -6.610 1.00 46.06 169 GLY A O 1
ATOM 1320 N N . LEU A 1 170 ? -4.896 5.313 -8.004 1.00 44.88 170 LEU A N 1
ATOM 1321 C CA . LEU A 1 170 ? -3.717 4.770 -7.355 1.00 44.88 170 LEU A CA 1
ATOM 1322 C C . LEU A 1 170 ? -2.503 4.962 -8.253 1.00 44.88 170 LEU A C 1
ATOM 1324 O O . LEU A 1 170 ? -2.546 4.644 -9.439 1.00 44.88 170 LEU A O 1
ATOM 1328 N N . ALA A 1 171 ? -1.373 5.346 -7.678 1.00 42.47 171 ALA A N 1
ATOM 1329 C CA . ALA A 1 171 ? -0.091 4.944 -8.243 1.00 42.47 171 ALA A CA 1
ATOM 1330 C C . ALA A 1 171 ? 0.136 3.461 -7.892 1.00 42.47 171 ALA A C 1
ATOM 1332 O O . ALA A 1 171 ? 0.995 3.178 -7.082 1.00 42.47 171 ALA A O 1
ATOM 1333 N N . MET A 1 172 ? -0.707 2.525 -8.363 1.00 44.94 172 MET A N 1
ATOM 1334 C CA . MET A 1 172 ? -0.531 1.097 -8.047 1.00 44.94 172 MET A CA 1
ATOM 1335 C C . MET A 1 172 ? 0.791 0.638 -8.631 1.00 44.94 172 MET A C 1
ATOM 1337 O O . MET A 1 172 ? 1.041 0.884 -9.813 1.00 44.94 172 MET A O 1
ATOM 1341 N N . ALA A 1 173 ? 1.547 -0.135 -7.862 1.00 45.47 173 ALA A N 1
ATOM 1342 C CA . ALA A 1 173 ? 2.685 -0.824 -8.419 1.00 45.47 173 ALA A CA 1
ATOM 1343 C C . ALA A 1 173 ? 2.227 -1.834 -9.496 1.00 45.47 173 ALA A C 1
ATOM 1345 O O . ALA A 1 173 ? 1.626 -2.866 -9.188 1.00 45.47 173 ALA A O 1
ATOM 1346 N N . VAL A 1 174 ? 2.427 -1.521 -10.780 1.00 45.31 174 VAL A N 1
ATOM 1347 C CA . VAL A 1 174 ? 1.913 -2.323 -11.906 1.00 45.31 174 VAL A CA 1
ATOM 1348 C C . VAL A 1 174 ? 2.763 -3.577 -12.100 1.00 45.31 174 VAL A C 1
ATOM 1350 O O . VAL A 1 174 ? 3.942 -3.467 -12.393 1.00 45.31 174 VAL A O 1
ATOM 1353 N N . GLY A 1 175 ? 2.174 -4.775 -12.029 1.00 56.38 175 GLY A N 1
ATOM 1354 C CA . GLY A 1 175 ? 2.861 -6.018 -12.417 1.00 56.38 175 GLY A CA 1
ATOM 1355 C C . GLY A 1 175 ? 3.845 -6.580 -11.384 1.00 56.38 175 GLY A C 1
ATOM 1356 O O . GLY A 1 175 ? 4.779 -7.290 -11.760 1.00 56.38 175 GLY A O 1
ATOM 1357 N N . VAL A 1 176 ? 3.652 -6.272 -10.099 1.00 69.69 176 VAL A N 1
ATOM 1358 C CA . VAL A 1 176 ? 4.378 -6.932 -9.000 1.00 69.69 176 VAL A CA 1
ATOM 1359 C C . VAL A 1 176 ? 3.901 -8.379 -8.806 1.00 69.69 176 VAL A C 1
ATOM 1361 O O . VAL A 1 176 ? 2.760 -8.709 -9.125 1.00 69.69 176 VAL A O 1
ATOM 1364 N N . SER A 1 177 ? 4.775 -9.256 -8.310 1.00 66.12 177 SER A N 1
ATOM 1365 C CA . SER A 1 177 ? 4.474 -10.680 -8.103 1.00 66.12 177 SER A CA 1
ATOM 1366 C C . SER A 1 177 ? 3.557 -10.937 -6.900 1.00 66.12 177 SER A C 1
ATOM 1368 O O . SER A 1 177 ? 3.467 -10.113 -5.986 1.00 66.12 177 SER A O 1
ATOM 1370 N N . ASP A 1 178 ? 2.938 -12.122 -6.853 1.00 68.25 178 ASP A N 1
ATOM 1371 C CA . ASP A 1 178 ? 2.140 -12.579 -5.705 1.00 68.25 178 ASP A CA 1
ATOM 1372 C C . ASP A 1 178 ? 2.953 -12.581 -4.401 1.00 68.25 178 ASP A C 1
ATOM 1374 O O . ASP A 1 178 ? 2.429 -12.256 -3.335 1.00 68.25 178 ASP A O 1
ATOM 1378 N N . GLU A 1 179 ? 4.253 -12.888 -4.472 1.00 78.50 179 GLU A N 1
ATOM 1379 C CA . GLU A 1 179 ? 5.140 -12.833 -3.311 1.00 78.50 179 GLU A CA 1
ATOM 1380 C C . GLU A 1 179 ? 5.321 -11.404 -2.775 1.00 78.50 179 GLU A C 1
ATOM 1382 O O . GLU A 1 179 ? 5.361 -11.212 -1.562 1.00 78.50 179 GLU A O 1
ATOM 1387 N N . VAL A 1 180 ? 5.373 -10.385 -3.642 1.00 82.06 180 VAL A N 1
ATOM 1388 C CA . VAL A 1 180 ? 5.393 -8.975 -3.209 1.00 82.06 180 VAL A CA 1
ATOM 1389 C C . VAL A 1 180 ? 4.031 -8.563 -2.653 1.00 82.06 180 VAL A C 1
ATOM 1391 O O . VAL A 1 180 ? 3.963 -7.903 -1.615 1.00 82.06 180 VAL A O 1
ATOM 1394 N N . LEU A 1 181 ? 2.938 -8.973 -3.308 1.00 78.62 181 LEU A N 1
ATOM 1395 C CA . LEU A 1 181 ? 1.577 -8.687 -2.846 1.00 78.62 181 LEU A CA 1
ATOM 1396 C C . LEU A 1 181 ? 1.329 -9.234 -1.434 1.00 78.62 181 LEU A C 1
ATOM 1398 O O . LEU A 1 181 ? 0.708 -8.547 -0.621 1.00 78.62 181 LEU A O 1
ATOM 1402 N N . ALA A 1 182 ? 1.875 -10.409 -1.108 1.00 79.19 182 ALA A N 1
ATOM 1403 C CA . ALA A 1 182 ? 1.777 -11.006 0.223 1.00 79.19 182 ALA A CA 1
ATOM 1404 C C . ALA A 1 182 ? 2.381 -10.127 1.337 1.00 79.19 182 ALA A C 1
ATOM 1406 O O . ALA A 1 182 ? 1.933 -10.195 2.481 1.00 79.19 182 ALA A O 1
ATOM 1407 N N . TYR A 1 183 ? 3.349 -9.262 1.013 1.00 89.81 183 TYR A N 1
ATOM 1408 C CA . TYR A 1 183 ? 3.950 -8.329 1.967 1.00 89.81 183 TYR A CA 1
ATOM 1409 C C . TYR A 1 183 ? 3.240 -6.976 2.059 1.00 89.81 183 TYR A C 1
ATOM 1411 O O . TYR A 1 183 ? 3.631 -6.173 2.906 1.00 89.81 183 TYR A O 1
ATOM 1419 N N . ARG A 1 184 ? 2.195 -6.700 1.261 1.00 86.75 184 ARG A N 1
ATOM 1420 C CA . ARG A 1 184 ? 1.526 -5.382 1.243 1.00 86.75 184 ARG A CA 1
ATOM 1421 C C . ARG A 1 184 ? 1.128 -4.914 2.643 1.00 86.75 184 ARG A C 1
ATOM 1423 O O . ARG A 1 184 ? 1.467 -3.794 3.013 1.00 86.75 184 ARG A O 1
ATOM 1430 N N . ALA A 1 185 ? 0.474 -5.765 3.434 1.00 75.69 185 ALA A N 1
ATOM 1431 C CA . ALA A 1 185 ? 0.041 -5.404 4.786 1.00 75.69 185 ALA A CA 1
ATOM 1432 C C . ALA A 1 185 ? 1.230 -5.059 5.704 1.00 75.69 185 ALA A C 1
ATOM 1434 O O . ALA A 1 185 ? 1.197 -4.064 6.427 1.00 75.69 185 ALA A O 1
ATOM 1435 N N . THR A 1 186 ? 2.316 -5.836 5.636 1.00 86.88 186 THR A N 1
ATOM 1436 C CA . THR A 1 186 ? 3.544 -5.571 6.401 1.00 86.88 186 THR A CA 1
ATOM 1437 C C . THR A 1 186 ? 4.216 -4.277 5.949 1.00 86.88 186 THR A C 1
ATOM 1439 O O . THR A 1 186 ? 4.600 -3.465 6.787 1.00 86.88 186 THR A O 1
ATOM 1442 N N . ILE A 1 187 ? 4.322 -4.045 4.638 1.00 91.50 187 ILE A N 1
ATOM 1443 C CA . ILE A 1 187 ? 4.878 -2.810 4.076 1.00 91.50 187 ILE A CA 1
ATOM 1444 C C . ILE A 1 187 ? 4.048 -1.607 4.519 1.00 91.50 187 ILE A C 1
ATOM 1446 O O . ILE A 1 187 ? 4.628 -0.627 4.963 1.00 91.50 187 ILE A O 1
ATOM 1450 N N . GLN A 1 188 ? 2.715 -1.681 4.470 1.00 82.94 188 GLN A N 1
ATOM 1451 C CA . GLN A 1 188 ? 1.823 -0.612 4.934 1.00 82.94 188 GLN A CA 1
ATOM 1452 C C . GLN A 1 188 ? 2.035 -0.300 6.418 1.00 82.94 188 GLN A C 1
ATOM 1454 O O . GLN A 1 188 ? 2.240 0.859 6.781 1.00 82.94 188 GLN A O 1
ATOM 1459 N N . GLN A 1 189 ? 2.054 -1.330 7.267 1.00 82.56 189 GLN A N 1
ATOM 1460 C CA . GLN A 1 189 ? 2.255 -1.174 8.707 1.00 82.56 189 GLN A CA 1
ATOM 1461 C C . GLN A 1 189 ? 3.611 -0.531 9.032 1.00 82.56 189 GLN A C 1
ATOM 1463 O O . GLN A 1 189 ? 3.705 0.377 9.860 1.00 82.56 189 GLN A O 1
ATOM 1468 N N . VAL A 1 190 ? 4.680 -0.994 8.383 1.00 91.00 190 VAL A N 1
ATOM 1469 C CA . VAL A 1 190 ? 6.028 -0.469 8.619 1.00 91.00 190 VAL A CA 1
ATOM 1470 C C . VAL A 1 190 ? 6.185 0.921 8.000 1.00 91.00 190 VAL A C 1
ATOM 1472 O O . VAL A 1 190 ? 6.771 1.796 8.628 1.00 91.00 190 VAL A O 1
ATOM 1475 N N . ALA A 1 191 ? 5.618 1.176 6.821 1.00 88.50 191 ALA A N 1
ATOM 1476 C CA . ALA A 1 191 ? 5.641 2.492 6.191 1.00 88.50 191 ALA A CA 1
ATOM 1477 C C . ALA A 1 191 ? 4.979 3.544 7.089 1.00 88.50 191 ALA A C 1
ATOM 1479 O O . ALA A 1 191 ? 5.549 4.615 7.291 1.00 88.50 191 ALA A O 1
ATOM 1480 N N . GLN A 1 192 ? 3.850 3.208 7.716 1.00 86.81 192 GLN A N 1
ATOM 1481 C CA . GLN A 1 192 ? 3.178 4.077 8.683 1.00 86.81 192 GLN A CA 1
ATOM 1482 C C . GLN A 1 192 ? 4.067 4.440 9.875 1.00 86.81 192 GLN A C 1
ATOM 1484 O O . GLN A 1 192 ? 4.155 5.601 10.269 1.00 86.81 192 GLN A O 1
ATOM 1489 N N . LYS A 1 193 ? 4.817 3.472 10.414 1.00 92.31 193 LYS A N 1
ATOM 1490 C CA . LYS A 1 193 ? 5.758 3.716 11.520 1.00 92.31 193 LYS A CA 1
ATOM 1491 C C . LYS A 1 193 ? 6.808 4.788 11.189 1.00 92.31 193 LYS A C 1
ATOM 1493 O O . LYS A 1 193 ? 7.287 5.466 12.097 1.00 92.31 193 LYS A O 1
ATOM 1498 N N . TYR A 1 194 ? 7.165 4.942 9.914 1.00 94.50 194 TYR A N 1
ATOM 1499 C CA . TYR A 1 194 ? 8.214 5.854 9.452 1.00 94.50 194 TYR A CA 1
ATOM 1500 C C . TYR A 1 194 ? 7.697 7.062 8.652 1.00 94.50 194 TYR A C 1
ATOM 1502 O O . TYR A 1 194 ? 8.516 7.803 8.101 1.00 94.50 194 TYR A O 1
ATOM 1510 N N . GLY A 1 195 ? 6.377 7.288 8.602 1.00 88.19 195 GLY A N 1
ATOM 1511 C CA . GLY A 1 195 ? 5.766 8.390 7.844 1.00 88.19 195 GLY A CA 1
ATOM 1512 C C . GLY A 1 195 ? 5.942 8.251 6.328 1.00 88.19 195 GLY A C 1
ATOM 1513 O O . GLY A 1 195 ? 6.205 9.228 5.629 1.00 88.19 195 GLY A O 1
ATOM 1514 N N . MET A 1 196 ? 5.902 7.013 5.839 1.00 93.56 196 MET A N 1
ATOM 1515 C CA . MET A 1 196 ? 6.118 6.620 4.447 1.00 93.56 196 MET A CA 1
ATOM 1516 C C . MET A 1 196 ? 4.840 6.056 3.802 1.00 93.56 196 MET A C 1
ATOM 1518 O O . MET A 1 196 ? 4.919 5.403 2.762 1.00 93.56 196 MET A O 1
ATOM 1522 N N . GLU A 1 197 ? 3.658 6.289 4.386 1.00 82.88 197 GLU A N 1
ATOM 1523 C CA . GLU A 1 197 ? 2.375 5.724 3.929 1.00 82.88 197 GLU A CA 1
ATOM 1524 C C . GLU A 1 197 ? 2.090 6.061 2.462 1.00 82.88 197 GLU A C 1
ATOM 1526 O O . GLU A 1 197 ? 1.608 5.230 1.697 1.00 82.88 197 GLU A O 1
ATOM 1531 N N . ALA A 1 198 ? 2.461 7.273 2.048 1.00 79.31 198 ALA A N 1
ATOM 1532 C CA . ALA A 1 198 ? 2.284 7.755 0.684 1.00 79.31 198 ALA A CA 1
ATOM 1533 C C . ALA A 1 198 ? 3.208 7.072 -0.351 1.00 79.31 198 ALA A C 1
ATOM 1535 O O . ALA A 1 198 ? 3.030 7.271 -1.551 1.00 79.31 198 ALA A O 1
ATOM 1536 N N . TYR A 1 199 ? 4.188 6.278 0.095 1.00 86.75 199 TYR A N 1
ATOM 1537 C CA . TYR A 1 199 ? 5.194 5.619 -0.744 1.00 86.75 199 TYR A CA 1
ATOM 1538 C C . TYR A 1 199 ? 5.067 4.090 -0.757 1.00 86.75 199 TYR A C 1
ATOM 1540 O O . TYR A 1 199 ? 5.961 3.421 -1.269 1.00 86.75 199 TYR A O 1
ATOM 1548 N N . VAL A 1 200 ? 3.980 3.515 -0.227 1.00 85.94 200 VAL A N 1
ATOM 1549 C CA . VAL A 1 200 ? 3.761 2.051 -0.182 1.00 85.94 200 VAL A CA 1
ATOM 1550 C C . VAL A 1 200 ? 3.962 1.395 -1.547 1.00 85.94 200 VAL A C 1
ATOM 1552 O O . VAL A 1 200 ? 4.612 0.361 -1.653 1.00 85.94 200 VAL A O 1
ATOM 1555 N N . GLU A 1 201 ? 3.474 2.025 -2.605 1.00 83.81 201 GLU A N 1
ATOM 1556 C CA . GLU A 1 201 ? 3.565 1.480 -3.958 1.00 83.81 201 GLU A CA 1
ATOM 1557 C C . GLU A 1 201 ? 4.999 1.553 -4.505 1.00 83.81 201 GLU A C 1
ATOM 1559 O O . GLU A 1 201 ? 5.491 0.595 -5.095 1.00 83.81 201 GLU A O 1
ATOM 1564 N N . LEU A 1 202 ? 5.729 2.633 -4.202 1.00 92.25 202 LEU A N 1
ATOM 1565 C CA . LEU A 1 202 ? 7.155 2.742 -4.518 1.00 92.25 202 LEU A CA 1
ATOM 1566 C C . LEU A 1 202 ? 7.970 1.680 -3.763 1.00 92.25 202 LEU A C 1
ATOM 1568 O O . LEU A 1 202 ? 8.891 1.090 -4.321 1.00 92.25 202 LEU A O 1
ATOM 1572 N N . LEU A 1 203 ? 7.617 1.405 -2.505 1.00 97.69 203 LEU A N 1
ATOM 1573 C CA . LEU A 1 203 ? 8.247 0.370 -1.685 1.00 97.69 203 LEU A CA 1
ATOM 1574 C C . LEU A 1 203 ? 8.004 -1.034 -2.249 1.00 97.69 203 LEU A C 1
ATOM 1576 O O . LEU A 1 203 ? 8.928 -1.844 -2.294 1.00 97.69 203 LEU A O 1
ATOM 1580 N N . MET A 1 204 ? 6.789 -1.311 -2.726 1.00 94.44 204 MET A N 1
ATOM 1581 C CA . MET A 1 204 ? 6.467 -2.561 -3.419 1.00 94.44 204 MET A CA 1
ATOM 1582 C C . MET A 1 204 ? 7.229 -2.688 -4.744 1.00 94.44 204 MET A C 1
ATOM 1584 O O . MET A 1 204 ? 7.744 -3.764 -5.042 1.00 94.44 204 MET A O 1
ATOM 1588 N N . ALA A 1 205 ? 7.368 -1.600 -5.508 1.00 91.69 205 ALA A N 1
ATOM 1589 C CA . ALA A 1 205 ? 8.160 -1.568 -6.738 1.00 91.69 205 ALA A CA 1
ATOM 1590 C C . ALA A 1 205 ? 9.654 -1.839 -6.477 1.00 91.69 205 ALA A C 1
ATOM 1592 O O . ALA A 1 205 ? 10.282 -2.613 -7.203 1.00 91.69 205 ALA A O 1
ATOM 1593 N N . VAL A 1 206 ? 10.212 -1.256 -5.409 1.00 98.19 206 VAL A N 1
ATOM 1594 C CA . VAL A 1 206 ? 11.582 -1.536 -4.952 1.00 98.19 206 VAL A CA 1
ATOM 1595 C C . VAL A 1 206 ? 11.720 -3.006 -4.561 1.00 98.19 206 VAL A C 1
ATOM 1597 O O . VAL A 1 206 ? 12.580 -3.688 -5.106 1.00 98.19 206 VAL A O 1
ATOM 1600 N N . MET A 1 207 ? 10.835 -3.545 -3.714 1.00 98.25 207 MET A N 1
ATOM 1601 C CA . MET A 1 207 ? 10.857 -4.969 -3.342 1.00 98.25 207 MET A CA 1
ATOM 1602 C C . MET A 1 207 ? 10.786 -5.895 -4.564 1.00 98.25 207 MET A C 1
ATOM 1604 O O . MET A 1 207 ? 11.485 -6.911 -4.638 1.00 98.25 207 MET A O 1
ATOM 1608 N N . MET A 1 208 ? 9.937 -5.544 -5.532 1.00 94.56 208 MET A N 1
ATOM 1609 C CA . MET A 1 208 ? 9.789 -6.294 -6.772 1.00 94.56 208 MET A CA 1
ATOM 1610 C C . MET A 1 208 ? 11.097 -6.335 -7.559 1.00 94.56 208 MET A C 1
ATOM 1612 O O . MET A 1 208 ? 11.478 -7.395 -8.055 1.00 94.56 208 MET A O 1
ATOM 1616 N N . GLN A 1 209 ? 11.803 -5.209 -7.644 1.00 95.19 209 GLN A N 1
ATOM 1617 C CA . GLN A 1 209 ? 13.091 -5.153 -8.319 1.00 95.19 209 GLN A CA 1
ATOM 1618 C C . GLN A 1 209 ? 14.207 -5.866 -7.541 1.00 95.19 209 GLN A C 1
ATOM 1620 O O . GLN A 1 209 ? 15.046 -6.512 -8.164 1.00 95.19 209 GLN A O 1
ATOM 1625 N N . GLU A 1 210 ? 14.215 -5.775 -6.211 1.00 96.94 210 GLU A N 1
ATOM 1626 C CA . GLU A 1 210 ? 15.273 -6.353 -5.373 1.00 96.94 210 GLU A CA 1
ATOM 1627 C C . GLU A 1 210 ? 15.231 -7.881 -5.328 1.00 96.94 210 GLU A C 1
ATOM 1629 O O . GLU A 1 210 ? 16.257 -8.554 -5.433 1.00 96.94 210 GLU A O 1
ATOM 1634 N N . SER A 1 211 ? 14.039 -8.455 -5.174 1.00 96.56 211 SER A N 1
ATOM 1635 C CA . SER A 1 211 ? 13.902 -9.904 -4.981 1.00 96.56 211 SER A CA 1
ATOM 1636 C C . SER A 1 211 ? 12.667 -10.513 -5.635 1.00 96.56 211 SER A C 1
ATOM 1638 O O . SER A 1 211 ? 12.525 -11.740 -5.654 1.00 96.56 211 SER A O 1
ATOM 1640 N N . GLY A 1 212 ? 11.739 -9.690 -6.128 1.00 90.88 212 GLY A N 1
ATOM 1641 C CA . GLY A 1 212 ? 10.401 -10.158 -6.471 1.00 90.88 212 GLY A CA 1
ATOM 1642 C C . GLY A 1 212 ? 9.645 -10.699 -5.255 1.00 90.88 212 GLY A C 1
ATOM 1643 O O . GLY A 1 212 ? 8.859 -11.627 -5.412 1.00 90.88 212 GLY A O 1
ATOM 1644 N N . GLY A 1 213 ? 9.938 -10.197 -4.047 1.00 94.19 213 GLY A N 1
ATOM 1645 C CA . GLY A 1 213 ? 9.348 -10.654 -2.781 1.00 94.19 213 GLY A CA 1
ATOM 1646 C C . GLY A 1 213 ? 9.905 -11.985 -2.261 1.00 94.19 213 GLY A C 1
ATOM 1647 O O . GLY A 1 213 ? 9.319 -12.601 -1.373 1.00 94.19 213 GLY A O 1
ATOM 1648 N N . ARG A 1 214 ? 11.018 -12.477 -2.813 1.00 91.69 214 ARG A N 1
ATOM 1649 C CA . ARG A 1 214 ? 11.549 -13.814 -2.506 1.00 91.69 214 ARG A CA 1
ATOM 1650 C C . ARG A 1 214 ? 12.626 -13.785 -1.427 1.00 91.69 214 ARG A C 1
ATOM 1652 O O . ARG A 1 214 ? 13.354 -12.814 -1.258 1.00 91.69 214 ARG A O 1
ATOM 1659 N N . GLY A 1 215 ? 12.792 -14.929 -0.768 1.00 94.62 215 GLY A N 1
ATOM 1660 C CA . GLY A 1 215 ? 13.830 -15.128 0.240 1.00 94.62 215 GLY A CA 1
ATOM 1661 C C . GLY A 1 215 ? 13.504 -14.463 1.577 1.00 94.62 215 GLY A C 1
ATOM 1662 O O . GLY A 1 215 ? 12.378 -14.044 1.831 1.00 94.62 215 GLY A O 1
ATOM 1663 N N . SER A 1 216 ? 14.502 -14.423 2.459 1.00 95.88 216 SER A N 1
ATOM 1664 C CA . SER A 1 216 ? 14.367 -13.860 3.806 1.00 95.88 216 SER A CA 1
ATOM 1665 C C . SER A 1 216 ? 14.780 -12.391 3.917 1.00 95.88 216 SER A C 1
ATOM 1667 O O . SER A 1 216 ? 14.555 -11.774 4.955 1.00 95.88 216 SER A O 1
ATOM 1669 N N . ASP A 1 217 ? 15.361 -11.843 2.849 1.00 98.06 217 ASP A N 1
ATOM 1670 C CA . ASP A 1 217 ? 15.754 -10.441 2.714 1.00 98.06 217 ASP A CA 1
ATOM 1671 C C . ASP A 1 217 ? 15.078 -9.814 1.475 1.00 98.06 217 ASP A C 1
ATOM 1673 O O . ASP A 1 217 ? 15.755 -9.502 0.491 1.00 98.06 217 ASP A O 1
ATOM 1677 N N . PRO A 1 218 ? 13.735 -9.688 1.460 1.00 97.88 218 PRO A N 1
ATOM 1678 C CA . PRO A 1 218 ? 12.982 -9.274 0.275 1.00 97.88 218 PRO A CA 1
ATOM 1679 C C . PRO A 1 218 ? 13.300 -7.853 -0.220 1.00 97.88 218 PRO A C 1
ATOM 1681 O O . PRO A 1 218 ? 13.111 -7.576 -1.402 1.00 97.88 218 PRO A O 1
ATOM 1684 N N . MET A 1 219 ? 13.802 -6.965 0.642 1.00 98.25 219 MET A N 1
ATOM 1685 C CA . MET A 1 219 ? 14.262 -5.622 0.254 1.00 98.25 219 MET A CA 1
ATOM 1686 C C . MET A 1 219 ? 15.766 -5.561 -0.068 1.00 98.25 219 MET A C 1
ATOM 1688 O O . MET A 1 219 ? 16.272 -4.465 -0.305 1.00 98.25 219 MET A O 1
ATOM 1692 N N . GLN A 1 220 ? 16.483 -6.696 -0.011 1.00 98.00 220 GLN A N 1
ATOM 1693 C CA . GLN A 1 220 ? 17.952 -6.782 -0.110 1.00 98.00 220 GLN A CA 1
ATOM 1694 C C . GLN A 1 220 ? 18.669 -5.738 0.765 1.00 98.00 220 GLN A C 1
ATOM 1696 O O . GLN A 1 220 ? 19.626 -5.081 0.362 1.00 98.00 220 GLN A O 1
ATOM 1701 N N . ALA A 1 221 ? 18.188 -5.568 1.996 1.00 97.44 221 ALA A N 1
ATOM 1702 C CA . ALA A 1 221 ? 18.623 -4.503 2.890 1.00 97.44 221 ALA A CA 1
ATOM 1703 C C . ALA A 1 221 ? 19.786 -4.918 3.809 1.00 97.44 221 ALA A C 1
ATOM 1705 O O . ALA A 1 221 ? 20.244 -4.110 4.620 1.00 97.44 221 ALA A O 1
ATOM 1706 N N . ALA A 1 222 ? 20.280 -6.162 3.720 1.00 97.38 222 ALA A N 1
ATOM 1707 C CA . ALA A 1 222 ? 21.323 -6.672 4.612 1.00 97.38 222 ALA A CA 1
ATOM 1708 C C . ALA A 1 222 ? 22.616 -5.844 4.594 1.00 97.38 222 ALA A C 1
ATOM 1710 O O . ALA A 1 222 ? 23.232 -5.646 5.642 1.00 97.38 222 ALA A O 1
ATOM 1711 N N . GLU A 1 223 ? 23.025 -5.340 3.432 1.00 94.50 223 GLU A N 1
ATOM 1712 C CA . GLU A 1 223 ? 24.249 -4.542 3.286 1.00 94.50 223 GLU A CA 1
ATOM 1713 C C . GLU A 1 223 ? 24.058 -3.075 3.719 1.00 94.50 223 GLU A C 1
ATOM 1715 O O . GLU A 1 223 ? 25.041 -2.360 3.923 1.00 94.50 223 GLU A O 1
ATOM 1720 N N . GLY A 1 224 ? 22.808 -2.648 3.930 1.00 93.00 224 GLY A N 1
ATOM 1721 C CA . GLY A 1 224 ? 22.431 -1.291 4.312 1.00 93.00 224 GLY A CA 1
ATOM 1722 C C . GLY A 1 224 ? 22.897 -0.879 5.711 1.00 93.00 224 GLY A C 1
ATOM 1723 O O . GLY A 1 224 ? 23.145 -1.699 6.597 1.00 93.00 224 GLY A O 1
ATOM 1724 N N . GLY A 1 225 ? 22.992 0.430 5.931 1.00 94.56 225 GLY A N 1
ATOM 1725 C CA . GLY A 1 225 ? 23.366 1.024 7.208 1.00 94.56 225 GLY A CA 1
ATOM 1726 C C . GLY A 1 225 ? 22.295 0.890 8.293 1.00 94.56 225 GLY A C 1
ATOM 1727 O O . GLY A 1 225 ? 22.650 0.942 9.475 1.00 94.56 225 GLY A O 1
ATOM 1728 N N . PHE A 1 226 ? 21.017 0.705 7.943 1.00 97.06 226 PHE A N 1
ATOM 1729 C CA . PHE A 1 226 ? 19.934 0.499 8.920 1.00 97.06 226 PHE A CA 1
ATOM 1730 C C . PHE A 1 226 ? 19.842 -0.938 9.452 1.00 97.06 226 PHE A C 1
ATOM 1732 O O . PHE A 1 226 ? 19.257 -1.145 10.518 1.00 97.06 226 PHE A O 1
ATOM 1739 N N . ASN A 1 227 ? 20.495 -1.911 8.808 1.00 97.81 227 ASN A N 1
ATOM 1740 C CA . ASN A 1 227 ? 20.670 -3.237 9.390 1.00 97.81 227 ASN A CA 1
ATOM 1741 C C . ASN A 1 227 ? 21.637 -3.155 10.586 1.00 97.81 227 ASN A C 1
ATOM 1743 O O . ASN A 1 227 ? 22.815 -2.838 10.447 1.00 97.81 227 ASN A O 1
ATOM 1747 N N . LYS A 1 228 ? 21.123 -3.424 11.787 1.00 97.88 228 LYS A N 1
ATOM 1748 C CA . LYS A 1 228 ? 21.873 -3.452 13.056 1.00 97.88 228 LYS A CA 1
ATOM 1749 C C . LYS A 1 228 ? 21.904 -4.836 13.701 1.00 97.88 228 LYS A C 1
ATOM 1751 O O . LYS A 1 228 ? 22.537 -5.001 14.742 1.00 97.88 228 LYS A O 1
ATOM 1756 N N . LYS A 1 229 ? 21.186 -5.807 13.131 1.00 97.69 229 LYS A N 1
ATOM 1757 C CA . LYS A 1 229 ? 20.924 -7.115 13.748 1.00 97.69 229 LYS A CA 1
ATOM 1758 C C . LYS A 1 229 ? 21.647 -8.257 13.038 1.00 97.69 229 LYS A C 1
ATOM 1760 O O . LYS A 1 229 ? 22.092 -9.188 13.705 1.00 97.69 229 LYS A O 1
ATOM 1765 N N . TYR A 1 230 ? 21.762 -8.195 11.715 1.00 97.81 230 TYR A N 1
ATOM 1766 C CA . TYR A 1 230 ? 22.293 -9.273 10.885 1.00 97.81 230 TYR A CA 1
ATOM 1767 C C . TYR A 1 230 ? 23.626 -8.884 10.231 1.00 97.81 230 TYR A C 1
ATOM 1769 O O . TYR A 1 230 ? 23.928 -7.696 10.130 1.00 97.81 230 TYR A O 1
ATOM 1777 N N . PRO A 1 231 ? 24.441 -9.850 9.768 1.00 96.94 231 PRO A N 1
ATOM 1778 C CA . PRO A 1 231 ? 25.683 -9.546 9.061 1.00 96.94 231 PRO A CA 1
ATOM 1779 C C . PRO A 1 231 ? 25.447 -8.721 7.787 1.00 96.94 231 PRO A C 1
ATOM 1781 O O . PRO A 1 231 ? 24.493 -8.972 7.053 1.00 96.94 231 PRO A O 1
ATOM 1784 N N . HIS A 1 232 ? 26.357 -7.787 7.499 1.00 96.75 232 HIS A N 1
ATOM 1785 C CA . HIS A 1 232 ? 26.349 -6.979 6.273 1.00 96.75 232 HIS A CA 1
ATOM 1786 C C . HIS A 1 232 ? 26.948 -7.766 5.105 1.00 96.75 232 HIS A C 1
ATOM 1788 O O . HIS A 1 232 ? 28.081 -7.531 4.687 1.00 96.75 232 HIS A O 1
ATOM 1794 N N . VAL A 1 233 ? 26.206 -8.767 4.642 1.00 94.62 233 VAL A N 1
ATOM 1795 C CA . VAL A 1 233 ? 26.532 -9.590 3.473 1.00 94.62 233 VAL A CA 1
ATOM 1796 C C . VAL A 1 233 ? 25.257 -9.818 2.657 1.00 94.62 233 VAL A C 1
ATOM 1798 O O . VAL A 1 233 ? 24.172 -9.788 3.247 1.00 94.62 233 VAL A O 1
ATOM 1801 N N . PRO A 1 234 ? 25.355 -10.099 1.346 1.00 92.94 234 PRO A N 1
ATOM 1802 C CA . PRO A 1 234 ? 24.186 -10.395 0.521 1.00 92.94 234 PRO A CA 1
ATOM 1803 C C . PRO A 1 234 ? 23.302 -11.484 1.146 1.00 92.94 234 PRO A C 1
ATOM 1805 O O . PRO A 1 234 ? 23.802 -12.547 1.522 1.00 92.94 234 PRO A O 1
ATOM 1808 N N . ASN A 1 235 ? 21.991 -11.230 1.248 1.00 95.81 235 ASN A N 1
ATOM 1809 C CA . ASN A 1 235 ? 21.006 -12.109 1.901 1.00 95.81 235 ASN A CA 1
ATOM 1810 C C . ASN A 1 235 ? 21.305 -12.438 3.382 1.00 95.81 235 ASN A C 1
ATOM 1812 O O . ASN A 1 235 ? 20.898 -13.486 3.886 1.00 95.81 235 ASN A O 1
ATOM 1816 N N . GLY A 1 236 ? 22.031 -11.569 4.094 1.00 96.12 236 GLY A N 1
ATOM 1817 C CA . GLY A 1 236 ? 22.395 -11.775 5.499 1.00 96.12 236 GLY A CA 1
ATOM 1818 C C . GLY A 1 236 ? 21.218 -11.692 6.480 1.00 96.12 236 GLY A C 1
ATOM 1819 O O . GLY A 1 236 ? 21.296 -12.262 7.572 1.00 96.12 236 GLY A O 1
ATOM 1820 N N . ILE A 1 237 ? 20.127 -11.011 6.106 1.00 98.44 237 ILE A N 1
ATOM 1821 C CA . ILE A 1 237 ? 18.903 -10.914 6.911 1.00 98.44 237 ILE A CA 1
ATOM 1822 C C . ILE A 1 237 ? 18.068 -12.193 6.752 1.00 98.44 237 ILE A C 1
ATOM 1824 O O . ILE A 1 237 ? 17.725 -12.607 5.645 1.00 98.44 237 ILE A O 1
ATOM 1828 N N . THR A 1 238 ? 17.704 -12.811 7.879 1.00 97.25 238 THR A N 1
ATOM 1829 C CA . THR A 1 238 ? 16.862 -14.024 7.917 1.00 97.25 238 THR A CA 1
ATOM 1830 C C . THR A 1 238 ? 15.419 -13.767 8.361 1.00 97.25 238 THR A C 1
ATOM 1832 O O . THR A 1 238 ? 14.653 -14.708 8.556 1.00 97.25 238 THR A O 1
ATOM 1835 N N . ASP A 1 239 ? 15.047 -12.498 8.519 1.00 97.81 239 ASP A N 1
ATOM 1836 C CA . ASP A 1 239 ? 13.749 -12.034 9.008 1.00 97.81 239 ASP A CA 1
ATOM 1837 C C . ASP A 1 239 ? 13.142 -11.051 7.987 1.00 97.81 239 ASP A C 1
ATOM 1839 O O . ASP A 1 239 ? 13.587 -9.900 7.914 1.00 97.81 239 ASP A O 1
ATOM 1843 N N . PRO A 1 240 ? 12.142 -11.483 7.191 1.00 97.31 240 PRO A N 1
ATOM 1844 C CA . PRO A 1 240 ? 11.553 -10.652 6.144 1.00 97.31 240 PRO A CA 1
ATOM 1845 C C . PRO A 1 240 ? 10.954 -9.339 6.648 1.00 97.31 240 PRO A C 1
ATOM 1847 O O . PRO A 1 240 ? 11.098 -8.310 5.991 1.00 97.31 240 PRO A O 1
ATOM 1850 N N . ALA A 1 241 ? 10.316 -9.340 7.823 1.00 96.44 241 ALA A N 1
ATOM 1851 C CA . ALA A 1 241 ? 9.733 -8.125 8.388 1.00 96.44 241 ALA A CA 1
ATOM 1852 C C . ALA A 1 241 ? 10.831 -7.117 8.761 1.00 96.44 241 ALA A C 1
ATOM 1854 O O . ALA A 1 241 ? 10.687 -5.918 8.525 1.00 96.44 241 ALA A O 1
ATOM 1855 N N . TYR A 1 242 ? 11.963 -7.611 9.270 1.00 98.50 242 TYR A N 1
ATOM 1856 C CA . TYR A 1 242 ? 13.131 -6.780 9.551 1.00 98.50 242 TYR A CA 1
ATOM 1857 C C . TYR A 1 242 ? 13.816 -6.257 8.278 1.00 98.50 242 TYR A C 1
ATOM 1859 O O . TYR A 1 242 ? 14.267 -5.112 8.251 1.00 98.50 242 TYR A O 1
ATOM 1867 N N . SER A 1 243 ? 13.870 -7.059 7.209 1.00 98.75 243 SER A N 1
ATOM 1868 C CA . SER A 1 243 ? 14.327 -6.598 5.889 1.00 98.75 243 SER A CA 1
ATOM 1869 C C . SER A 1 243 ? 13.460 -5.448 5.371 1.00 98.75 243 SER A C 1
ATOM 1871 O O . SER A 1 243 ? 13.994 -4.420 4.958 1.00 98.75 243 SER A O 1
ATOM 1873 N N . ILE A 1 244 ? 12.131 -5.570 5.488 1.00 98.69 244 ILE A N 1
ATOM 1874 C CA . ILE A 1 244 ? 11.170 -4.514 5.133 1.00 98.69 244 ILE A CA 1
ATOM 1875 C C . ILE A 1 244 ? 11.416 -3.241 5.952 1.00 98.69 244 ILE A C 1
ATOM 1877 O O . ILE A 1 244 ? 11.485 -2.150 5.391 1.00 98.69 244 ILE A O 1
ATOM 1881 N N . GLU A 1 245 ? 11.621 -3.369 7.263 1.00 98.56 245 GLU A N 1
ATOM 1882 C CA . GLU A 1 245 ? 11.944 -2.246 8.150 1.00 98.56 245 GLU A CA 1
ATOM 1883 C C . GLU A 1 245 ? 13.265 -1.552 7.800 1.00 98.56 245 GLU A C 1
ATOM 1885 O O . GLU A 1 245 ? 13.331 -0.319 7.805 1.00 98.56 245 GLU A O 1
ATOM 1890 N N . CYS A 1 246 ? 14.311 -2.308 7.463 1.00 98.62 246 CYS A N 1
ATOM 1891 C CA . CYS A 1 246 ? 15.576 -1.727 7.016 1.00 98.62 246 CYS A CA 1
ATOM 1892 C C . CYS A 1 246 ? 15.413 -1.033 5.659 1.00 98.62 246 CYS A C 1
ATOM 1894 O O . CYS A 1 246 ? 15.779 0.133 5.531 1.00 98.62 246 CYS A O 1
ATOM 1896 N N . GLY A 1 247 ? 14.810 -1.707 4.676 1.00 98.50 247 GLY A N 1
ATOM 1897 C CA . GLY A 1 247 ? 14.617 -1.173 3.326 1.00 98.50 247 GLY A CA 1
ATOM 1898 C C . GLY A 1 247 ? 13.764 0.098 3.299 1.00 98.50 247 GLY A C 1
ATOM 1899 O O . GLY A 1 247 ? 14.103 1.058 2.613 1.00 98.50 247 GLY A O 1
ATOM 1900 N N . ILE A 1 248 ? 12.701 0.171 4.107 1.00 98.69 248 ILE A N 1
ATOM 1901 C CA . ILE A 1 248 ? 11.884 1.391 4.226 1.00 98.69 248 ILE A CA 1
ATOM 1902 C C . ILE A 1 248 ? 12.707 2.563 4.766 1.00 98.69 248 ILE A C 1
ATOM 1904 O O . ILE A 1 248 ? 12.600 3.674 4.247 1.00 98.69 248 ILE A O 1
ATOM 1908 N N . GLN A 1 249 ? 13.547 2.335 5.778 1.00 98.56 249 GLN A N 1
ATOM 1909 C CA . GLN A 1 249 ? 14.403 3.385 6.331 1.00 98.56 249 GLN A CA 1
ATOM 1910 C C . GLN A 1 249 ? 15.497 3.822 5.348 1.00 98.56 249 GLN A C 1
ATOM 1912 O O . GLN A 1 249 ? 15.740 5.023 5.227 1.00 98.56 249 GLN A O 1
ATOM 1917 N N . GLU A 1 250 ? 16.107 2.888 4.611 1.00 98.38 250 GLU A N 1
ATOM 1918 C CA . GLU A 1 250 ? 17.076 3.200 3.549 1.00 98.38 250 GLU A CA 1
ATOM 1919 C C . GLU A 1 250 ? 16.437 4.070 2.456 1.00 98.38 250 GLU A C 1
ATOM 1921 O O . GLU A 1 250 ? 16.968 5.131 2.116 1.00 98.38 250 GLU A O 1
ATOM 1926 N N . LEU A 1 251 ? 15.259 3.683 1.946 1.00 98.44 251 LEU A N 1
ATOM 1927 C CA . LEU A 1 251 ? 14.572 4.458 0.911 1.00 98.44 251 LEU A CA 1
ATOM 1928 C C . LEU A 1 251 ? 14.117 5.820 1.435 1.00 98.44 251 LEU A C 1
ATOM 1930 O O . LEU A 1 251 ? 14.292 6.825 0.748 1.00 98.44 251 LEU A O 1
ATOM 1934 N N . LYS A 1 252 ? 13.584 5.880 2.660 1.00 98.44 252 LYS A N 1
ATOM 1935 C CA . LYS A 1 252 ? 13.228 7.149 3.301 1.00 98.44 252 LYS A CA 1
ATOM 1936 C C . LYS A 1 252 ? 14.442 8.075 3.382 1.00 98.44 252 LYS A C 1
ATOM 1938 O O . LYS A 1 252 ? 14.352 9.237 2.997 1.00 98.44 252 LYS A O 1
ATOM 1943 N N . TYR A 1 253 ? 15.578 7.564 3.852 1.00 98.50 253 TYR A N 1
ATOM 1944 C CA . TYR A 1 253 ? 16.806 8.345 3.946 1.00 98.50 253 TYR A CA 1
ATOM 1945 C C . TYR A 1 253 ? 17.257 8.859 2.573 1.00 98.50 253 TYR A C 1
ATOM 1947 O O . TYR A 1 253 ? 17.639 10.023 2.446 1.00 98.50 253 TYR A O 1
ATOM 1955 N N . ALA A 1 254 ? 17.164 8.026 1.535 1.00 98.56 254 ALA A N 1
ATOM 1956 C CA . ALA A 1 254 ? 17.471 8.431 0.169 1.00 98.56 254 ALA A CA 1
ATOM 1957 C C . ALA A 1 254 ? 16.520 9.527 -0.350 1.00 98.56 254 ALA A C 1
ATOM 1959 O O . ALA A 1 254 ? 16.984 10.489 -0.960 1.00 98.56 254 ALA A O 1
ATOM 1960 N N . LEU A 1 255 ? 15.214 9.426 -0.076 1.00 98.50 255 LEU A N 1
ATOM 1961 C CA . LEU A 1 255 ? 14.210 10.430 -0.452 1.00 98.50 255 LEU A CA 1
ATOM 1962 C C . LEU A 1 255 ? 14.443 11.766 0.261 1.00 98.50 255 LEU A C 1
ATOM 1964 O O . LEU A 1 255 ? 14.464 12.811 -0.394 1.00 98.50 255 LEU A O 1
ATOM 1968 N N . ASP A 1 256 ? 14.681 11.730 1.574 1.00 98.25 256 ASP A N 1
ATOM 1969 C CA . ASP A 1 256 ? 14.989 12.919 2.372 1.00 98.25 256 ASP A CA 1
ATOM 1970 C C . ASP A 1 256 ? 16.258 13.603 1.836 1.00 98.25 256 ASP A C 1
ATOM 1972 O O . ASP A 1 256 ? 16.281 14.814 1.611 1.00 98.25 256 ASP A O 1
ATOM 1976 N N . LYS A 1 257 ? 17.311 12.819 1.570 1.00 98.12 257 LYS A N 1
ATOM 1977 C CA . LYS A 1 257 ? 18.594 13.326 1.068 1.00 98.12 257 LYS A CA 1
ATOM 1978 C C . LYS A 1 257 ? 18.495 13.882 -0.352 1.00 98.12 257 LYS A C 1
ATOM 1980 O O . LYS A 1 257 ? 19.150 14.871 -0.669 1.00 98.12 257 LYS A O 1
ATOM 1985 N N . ALA A 1 258 ? 17.663 13.279 -1.198 1.00 97.81 258 ALA A N 1
ATOM 1986 C CA . ALA A 1 258 ? 17.369 13.793 -2.530 1.00 97.81 258 ALA A CA 1
ATOM 1987 C C . ALA A 1 258 ? 16.582 15.117 -2.492 1.00 97.81 258 ALA A C 1
ATOM 1989 O O . ALA A 1 258 ? 16.542 15.818 -3.504 1.00 97.81 258 ALA A O 1
ATOM 1990 N N . GLY A 1 259 ? 15.980 15.474 -1.350 1.00 96.56 259 GLY A N 1
ATOM 1991 C CA . GLY A 1 259 ? 15.095 16.629 -1.213 1.00 96.56 259 GLY A CA 1
ATOM 1992 C C . GLY A 1 259 ? 13.713 16.384 -1.818 1.00 96.56 259 GLY A C 1
ATOM 1993 O O . GLY A 1 259 ? 13.118 17.315 -2.357 1.00 96.56 259 GLY A O 1
ATOM 1994 N N . CYS A 1 260 ? 13.234 15.136 -1.782 1.00 94.94 260 CYS A N 1
ATOM 1995 C CA . CYS A 1 260 ? 11.933 14.751 -2.318 1.00 94.94 260 CYS A CA 1
ATOM 1996 C C . CYS A 1 260 ? 10.794 15.458 -1.575 1.00 94.94 260 CYS A C 1
ATOM 1998 O O . CYS A 1 260 ? 10.724 15.427 -0.347 1.00 94.94 260 CYS A O 1
ATOM 2000 N N . THR A 1 261 ? 9.890 16.086 -2.325 1.00 86.06 261 THR A N 1
ATOM 2001 C CA . THR A 1 261 ? 8.778 16.866 -1.756 1.00 86.06 261 THR A CA 1
ATOM 2002 C C . THR A 1 261 ? 7.478 16.076 -1.600 1.00 86.06 261 THR A C 1
ATOM 2004 O O . THR A 1 261 ? 6.549 16.545 -0.942 1.00 86.06 261 THR A O 1
ATOM 2007 N N . GLY A 1 262 ? 7.402 14.872 -2.170 1.00 75.56 262 GLY A N 1
ATOM 2008 C CA . GLY A 1 262 ? 6.221 14.016 -2.109 1.00 75.56 262 GLY A CA 1
ATOM 2009 C C . GLY A 1 262 ? 6.258 12.876 -3.133 1.00 75.56 262 GLY A C 1
ATOM 2010 O O . GLY A 1 262 ? 7.142 12.840 -3.988 1.00 75.56 262 GLY A O 1
ATOM 2011 N N . PRO A 1 263 ? 5.264 11.971 -3.119 1.00 77.56 263 PRO A N 1
ATOM 2012 C CA . PRO A 1 263 ? 5.212 10.807 -4.014 1.00 77.56 263 PRO A CA 1
ATOM 2013 C C . PRO A 1 263 ? 5.050 11.167 -5.500 1.00 77.56 263 PRO A C 1
ATOM 2015 O O . PRO A 1 263 ? 5.242 10.326 -6.367 1.00 77.56 263 PRO A O 1
ATOM 2018 N N . THR A 1 264 ? 4.718 12.416 -5.830 1.00 73.38 264 THR A N 1
ATOM 2019 C CA . THR A 1 264 ? 4.622 12.887 -7.221 1.00 73.38 264 THR A CA 1
ATOM 2020 C C . THR A 1 264 ? 5.915 13.525 -7.735 1.00 73.38 264 THR A C 1
ATOM 2022 O O . THR A 1 264 ? 5.985 13.913 -8.900 1.00 73.38 264 THR A O 1
ATOM 2025 N N . ASP A 1 265 ? 6.933 13.670 -6.885 1.00 81.50 265 ASP A N 1
ATOM 2026 C CA . ASP A 1 265 ? 8.212 14.298 -7.219 1.00 81.50 265 ASP A CA 1
ATOM 2027 C C . ASP A 1 265 ? 9.146 13.295 -7.912 1.00 81.50 265 ASP A C 1
ATOM 2029 O O . ASP A 1 265 ? 10.148 12.831 -7.363 1.00 81.50 265 ASP A O 1
ATOM 2033 N N . LEU A 1 266 ? 8.773 12.909 -9.137 1.00 79.25 266 LEU A N 1
ATOM 2034 C CA . LEU A 1 266 ? 9.449 11.841 -9.876 1.00 79.25 266 LEU A CA 1
ATOM 2035 C C . LEU A 1 266 ? 10.941 12.108 -10.092 1.00 79.25 266 LEU A C 1
ATOM 2037 O O . LEU A 1 266 ? 11.722 11.162 -10.114 1.00 79.25 266 LEU A O 1
ATOM 2041 N N . ASP A 1 267 ? 11.363 13.362 -10.227 1.00 82.44 267 ASP A N 1
ATOM 2042 C CA . ASP A 1 267 ? 12.776 13.682 -10.440 1.00 82.44 267 ASP A CA 1
ATOM 2043 C C . ASP A 1 267 ? 13.610 13.399 -9.184 1.00 82.44 267 ASP A C 1
ATOM 2045 O O . ASP A 1 267 ? 14.691 12.806 -9.274 1.00 82.44 267 ASP A O 1
ATOM 2049 N N . ARG A 1 268 ? 13.087 13.734 -7.996 1.00 95.62 268 ARG A N 1
ATOM 2050 C CA . ARG A 1 268 ? 13.737 13.391 -6.722 1.00 95.62 268 ARG A CA 1
ATOM 2051 C C . ARG A 1 268 ? 13.607 11.914 -6.377 1.00 95.62 268 ARG A C 1
ATOM 2053 O O . ARG A 1 268 ? 14.559 11.345 -5.847 1.00 95.62 268 ARG A O 1
ATOM 2060 N N . ILE A 1 269 ? 12.499 11.272 -6.744 1.00 95.62 269 ILE A N 1
ATOM 2061 C CA . ILE A 1 269 ? 12.322 9.822 -6.589 1.00 95.62 269 ILE A CA 1
ATOM 2062 C C . ILE A 1 269 ? 13.361 9.058 -7.411 1.00 95.62 269 ILE A C 1
ATOM 2064 O O . ILE A 1 269 ? 14.012 8.172 -6.870 1.00 95.62 269 ILE A O 1
ATOM 2068 N N . LYS A 1 270 ? 13.596 9.417 -8.680 1.00 95.31 270 LYS A N 1
ATOM 2069 C CA . LYS A 1 270 ? 14.629 8.766 -9.512 1.00 95.31 270 LYS A CA 1
ATOM 2070 C C . LYS A 1 270 ? 16.021 8.868 -8.883 1.00 95.31 270 LYS A C 1
ATOM 2072 O O . LYS A 1 270 ? 16.758 7.885 -8.840 1.00 95.31 270 LYS A O 1
ATOM 2077 N N . LEU A 1 271 ? 16.361 10.041 -8.345 1.00 97.69 271 LEU A N 1
ATOM 2078 C CA . LEU A 1 271 ? 17.615 10.264 -7.622 1.00 97.69 271 LEU A CA 1
ATOM 2079 C C . LEU A 1 271 ? 17.716 9.400 -6.360 1.00 97.69 271 LEU A C 1
ATOM 2081 O O . LEU A 1 271 ? 18.752 8.776 -6.129 1.00 97.69 271 LEU A O 1
ATOM 2085 N N . ALA A 1 272 ? 16.641 9.329 -5.575 1.00 98.56 272 ALA A N 1
ATOM 2086 C CA . ALA A 1 272 ? 16.575 8.503 -4.378 1.00 98.56 272 ALA A CA 1
ATOM 2087 C C . ALA A 1 272 ? 16.678 7.004 -4.697 1.00 98.56 272 ALA A C 1
ATOM 2089 O O . ALA A 1 272 ? 17.442 6.303 -4.044 1.00 98.56 272 ALA A O 1
ATOM 2090 N N . LEU A 1 273 ? 15.982 6.521 -5.730 1.00 98.50 273 LEU A N 1
ATOM 2091 C CA . LEU A 1 273 ? 16.033 5.125 -6.174 1.00 98.50 273 LEU A CA 1
ATOM 2092 C C . LEU A 1 273 ? 17.447 4.711 -6.580 1.00 98.50 273 LEU A C 1
ATOM 2094 O O . LEU A 1 273 ? 17.949 3.685 -6.132 1.00 98.50 273 LEU A O 1
ATOM 2098 N N . GLN A 1 274 ? 18.133 5.527 -7.379 1.00 98.25 274 GLN A N 1
ATOM 2099 C CA . GLN A 1 274 ? 19.515 5.214 -7.732 1.00 98.25 274 GLN A CA 1
ATOM 2100 C C . GLN A 1 274 ? 20.453 5.330 -6.514 1.00 98.25 274 GLN A C 1
ATOM 2102 O O . GLN A 1 274 ? 21.419 4.577 -6.406 1.00 98.25 274 GLN A O 1
ATOM 2107 N N . GLY A 1 275 ? 20.142 6.213 -5.559 1.00 97.94 275 GLY A N 1
ATOM 2108 C CA . GLY A 1 275 ? 20.807 6.280 -4.257 1.00 97.94 275 GLY A CA 1
ATOM 2109 C C . GLY A 1 275 ? 20.549 5.069 -3.352 1.00 97.94 275 GLY A C 1
ATOM 2110 O O . GLY A 1 275 ? 21.426 4.719 -2.571 1.00 97.94 275 GLY A O 1
ATOM 2111 N N . TYR A 1 276 ? 19.399 4.404 -3.472 1.00 97.88 276 TYR A N 1
ATOM 2112 C CA . TYR A 1 276 ? 19.124 3.125 -2.813 1.00 97.88 276 TYR A CA 1
ATOM 2113 C C . TYR A 1 276 ? 20.032 2.030 -3.392 1.00 97.88 276 TYR A C 1
ATOM 2115 O O . TYR A 1 276 ? 20.698 1.315 -2.653 1.00 97.88 276 TYR A O 1
ATOM 2123 N N . ASN A 1 277 ? 20.154 1.979 -4.722 1.0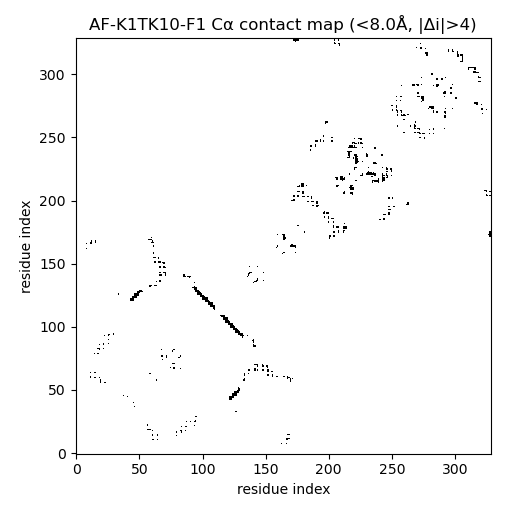0 97.81 277 ASN A N 1
ATOM 2124 C CA . ASN A 1 277 ? 20.957 0.978 -5.426 1.00 97.81 277 ASN A CA 1
ATOM 2125 C C . ASN A 1 277 ? 22.484 1.156 -5.295 1.00 97.81 277 ASN A C 1
ATOM 2127 O O . ASN A 1 277 ? 23.215 0.178 -5.161 1.00 97.81 277 ASN A O 1
ATOM 2131 N N . TYR A 1 278 ? 22.986 2.391 -5.364 1.00 96.12 278 TYR A N 1
ATOM 2132 C CA . TYR A 1 278 ? 24.424 2.702 -5.287 1.00 96.12 278 TYR A CA 1
ATOM 2133 C C . TYR A 1 278 ? 24.890 3.140 -3.900 1.00 96.12 278 TYR A C 1
ATOM 2135 O O . TYR A 1 278 ? 26.081 3.377 -3.689 1.00 96.12 278 TYR A O 1
ATOM 2143 N N . GLY A 1 279 ? 23.966 3.277 -2.957 1.00 94.88 279 GLY A N 1
ATOM 2144 C CA . GLY A 1 279 ? 24.214 3.945 -1.695 1.00 94.88 279 GLY A CA 1
ATOM 2145 C C . GLY A 1 279 ? 24.164 5.471 -1.816 1.00 94.88 279 GLY A C 1
ATOM 2146 O O . GLY A 1 279 ? 24.380 6.089 -2.865 1.00 94.88 279 GLY A O 1
ATOM 2147 N N . SER A 1 280 ? 23.910 6.110 -0.677 1.00 92.88 280 SER A N 1
ATOM 2148 C CA . SER A 1 280 ? 23.592 7.540 -0.595 1.00 92.88 280 SER A CA 1
ATOM 2149 C C . SER A 1 280 ? 24.702 8.495 -1.053 1.00 92.88 280 SER A C 1
ATOM 2151 O O . SER A 1 280 ? 24.435 9.683 -1.236 1.00 92.88 280 SER A O 1
ATOM 2153 N N . GLY A 1 281 ? 25.936 8.018 -1.239 1.00 95.50 281 GLY A N 1
ATOM 2154 C CA . GLY A 1 281 ? 27.036 8.814 -1.792 1.00 95.50 281 GLY A CA 1
ATOM 2155 C C . GLY A 1 281 ? 26.826 9.201 -3.259 1.00 95.50 281 GLY A C 1
ATOM 2156 O O . GLY A 1 281 ? 27.361 10.215 -3.702 1.00 95.50 281 GLY A O 1
ATOM 2157 N N . TYR A 1 282 ? 26.020 8.437 -4.004 1.00 97.81 282 TYR A N 1
ATOM 2158 C CA . TYR A 1 282 ? 25.615 8.805 -5.361 1.00 97.81 282 TYR A CA 1
ATOM 2159 C C . TYR A 1 282 ? 24.757 10.078 -5.379 1.00 97.81 282 TYR A C 1
ATOM 2161 O O . TYR A 1 282 ? 24.920 10.902 -6.274 1.00 97.81 282 TYR A O 1
ATOM 2169 N N . ILE A 1 283 ? 23.890 10.272 -4.377 1.00 98.25 283 ILE A N 1
ATOM 2170 C CA . ILE A 1 283 ? 22.957 11.408 -4.330 1.00 98.25 283 ILE A CA 1
ATOM 2171 C C . ILE A 1 283 ? 23.721 12.737 -4.318 1.00 98.25 283 ILE A C 1
ATOM 2173 O O . ILE A 1 283 ? 23.445 13.601 -5.146 1.00 98.25 283 ILE A O 1
ATOM 2177 N N . ASP A 1 284 ? 24.716 12.876 -3.436 1.00 97.56 284 ASP A N 1
ATOM 2178 C CA . ASP A 1 284 ? 25.537 14.095 -3.350 1.00 97.56 284 ASP A CA 1
ATOM 2179 C C . ASP A 1 284 ? 26.298 14.338 -4.657 1.00 97.56 284 ASP A C 1
ATOM 2181 O O . ASP A 1 284 ? 26.309 15.446 -5.191 1.00 97.56 284 ASP A O 1
ATOM 2185 N N . TRP A 1 285 ? 26.891 13.274 -5.203 1.00 98.06 285 TRP A N 1
ATOM 2186 C CA . TRP A 1 285 ? 27.683 13.340 -6.425 1.00 98.06 285 TRP A CA 1
ATOM 2187 C C . TRP A 1 285 ? 26.847 13.762 -7.642 1.00 98.06 285 TRP A C 1
ATOM 2189 O O . TRP A 1 285 ? 27.266 14.621 -8.417 1.00 98.06 285 TRP A O 1
ATOM 2199 N N . ALA A 1 286 ? 25.650 13.195 -7.803 1.00 97.50 286 ALA A N 1
ATOM 2200 C CA . ALA A 1 286 ? 24.749 13.516 -8.906 1.00 97.50 286 ALA A CA 1
ATOM 2201 C C . ALA A 1 286 ? 24.175 14.936 -8.772 1.00 97.50 286 ALA A C 1
ATOM 2203 O O . ALA A 1 286 ? 24.050 15.654 -9.766 1.00 97.50 286 ALA A O 1
ATOM 2204 N N . MET A 1 287 ? 23.889 15.373 -7.541 1.00 97.06 287 MET A N 1
ATOM 2205 C CA . MET A 1 287 ? 23.464 16.743 -7.248 1.00 97.06 287 MET A CA 1
ATOM 2206 C C . MET A 1 287 ? 24.533 17.778 -7.592 1.00 97.06 287 MET A C 1
ATOM 2208 O O . MET A 1 287 ? 24.214 18.784 -8.222 1.00 97.06 287 MET A O 1
ATOM 2212 N N . GLU A 1 288 ? 25.788 17.542 -7.207 1.00 96.56 288 GLU A N 1
ATOM 2213 C CA . GLU A 1 288 ? 26.900 18.453 -7.500 1.00 96.56 288 GLU A CA 1
ATOM 2214 C C . GLU A 1 288 ? 27.189 18.537 -9.003 1.00 96.56 288 GLU A C 1
ATOM 2216 O O . GLU A 1 288 ? 27.471 19.612 -9.533 1.00 96.56 288 GLU A O 1
ATOM 2221 N N . ARG A 1 289 ? 27.105 17.399 -9.695 1.00 92.56 289 ARG A N 1
ATOM 2222 C CA . ARG A 1 289 ? 27.479 17.293 -11.102 1.00 92.56 289 ARG A CA 1
ATOM 2223 C C . ARG A 1 289 ? 26.394 17.796 -12.055 1.00 92.56 289 ARG A C 1
ATOM 2225 O O . ARG A 1 289 ? 26.704 18.563 -12.962 1.00 92.56 289 ARG A O 1
ATOM 2232 N N . ASP A 1 290 ? 25.157 17.339 -11.872 1.00 92.31 290 ASP A N 1
ATOM 2233 C CA . ASP A 1 290 ? 24.071 17.503 -12.850 1.00 92.31 290 ASP A CA 1
ATOM 2234 C C . ASP A 1 290 ? 22.767 18.040 -12.219 1.00 92.31 290 ASP A C 1
ATOM 2236 O O . ASP A 1 290 ? 21.758 18.186 -12.906 1.00 92.31 290 ASP A O 1
ATOM 2240 N N . GLY A 1 291 ? 22.759 18.347 -10.915 1.00 91.62 291 GLY A N 1
ATOM 2241 C CA . GLY A 1 291 ? 21.583 18.864 -10.200 1.00 91.62 291 GLY A CA 1
ATOM 2242 C C . GLY A 1 291 ? 20.506 17.821 -9.879 1.00 91.62 291 GLY A C 1
ATOM 2243 O O . GLY A 1 291 ? 19.454 18.181 -9.343 1.00 91.62 291 GLY A O 1
ATOM 2244 N N . GLY A 1 292 ? 20.754 16.542 -10.179 1.00 91.56 292 GLY A N 1
ATOM 2245 C CA . GLY A 1 292 ? 19.820 15.442 -9.959 1.00 91.56 292 GLY A CA 1
ATOM 2246 C C . GLY A 1 292 ? 20.188 14.170 -10.727 1.00 91.56 292 GLY A C 1
ATOM 2247 O O . GLY A 1 292 ? 21.312 14.007 -11.201 1.00 91.56 292 GLY A O 1
ATOM 2248 N N . TYR A 1 293 ? 19.232 13.248 -10.839 1.00 93.50 293 TYR A N 1
ATOM 2249 C CA . TYR A 1 293 ? 19.412 12.001 -11.583 1.00 93.50 293 TYR A CA 1
ATOM 2250 C C . TYR A 1 293 ? 19.428 12.235 -13.098 1.00 93.50 293 TYR A C 1
ATOM 2252 O O . TYR A 1 293 ? 18.537 12.891 -13.638 1.00 93.50 293 TYR A O 1
ATOM 2260 N N . THR A 1 294 ? 20.377 11.600 -13.787 1.00 86.44 294 THR A N 1
ATOM 2261 C CA . THR A 1 294 ? 20.327 11.356 -15.234 1.00 86.44 294 THR A CA 1
ATOM 2262 C C . THR A 1 294 ? 20.790 9.928 -15.518 1.00 86.44 294 THR A C 1
ATOM 2264 O O . THR A 1 294 ? 21.574 9.354 -14.756 1.00 86.44 294 THR A O 1
ATOM 2267 N N . LYS A 1 295 ? 20.340 9.326 -16.625 1.00 83.44 295 LYS A N 1
ATOM 2268 C CA . LYS A 1 295 ? 20.800 7.977 -16.999 1.00 83.44 295 LYS A CA 1
ATOM 2269 C C . LYS A 1 295 ? 22.313 7.975 -17.245 1.00 83.44 295 LYS A C 1
ATOM 2271 O O . LYS A 1 295 ? 23.023 7.056 -16.845 1.00 83.44 295 LYS A O 1
ATOM 2276 N N . GLU A 1 296 ? 22.823 9.046 -17.843 1.00 89.94 296 GLU A N 1
ATOM 2277 C CA . GLU A 1 296 ? 24.236 9.238 -18.148 1.00 89.94 296 GLU A CA 1
ATOM 2278 C C . GLU A 1 296 ? 25.092 9.287 -16.882 1.00 89.94 296 GLU A C 1
ATOM 2280 O O . GLU A 1 296 ? 26.172 8.692 -16.843 1.00 89.94 296 GLU A O 1
ATOM 2285 N N . ASN A 1 297 ? 24.627 9.973 -15.834 1.00 94.62 297 ASN A N 1
ATOM 2286 C CA . ASN A 1 297 ? 25.404 10.094 -14.609 1.00 94.62 297 ASN A CA 1
ATOM 2287 C C . ASN A 1 297 ? 25.347 8.825 -13.748 1.00 94.62 297 ASN A C 1
ATOM 2289 O O . ASN A 1 297 ? 26.352 8.493 -13.124 1.00 94.62 297 ASN A O 1
ATOM 2293 N N . ALA A 1 298 ? 24.257 8.051 -13.795 1.00 93.38 298 ALA A N 1
ATOM 2294 C CA . ALA A 1 298 ? 24.200 6.723 -13.188 1.00 93.38 298 ALA A CA 1
ATOM 2295 C C . ALA A 1 298 ? 25.235 5.777 -13.828 1.00 93.38 298 ALA A C 1
ATOM 2297 O O . ALA A 1 298 ? 26.018 5.137 -13.122 1.00 93.38 298 ALA A O 1
ATOM 2298 N N . ILE A 1 299 ? 25.321 5.767 -15.166 1.00 91.38 299 ILE A N 1
ATOM 2299 C CA . ILE A 1 299 ? 26.333 4.998 -15.910 1.00 91.38 299 ILE A CA 1
ATOM 2300 C C . ILE A 1 299 ? 27.747 5.444 -15.518 1.00 91.38 299 ILE A C 1
ATOM 2302 O O . ILE A 1 299 ? 28.573 4.606 -15.150 1.00 91.38 299 ILE A O 1
ATOM 2306 N N . ALA A 1 300 ? 28.010 6.755 -15.548 1.00 94.12 300 ALA A N 1
ATOM 2307 C CA . ALA A 1 300 ? 29.321 7.311 -15.226 1.00 94.12 300 ALA A CA 1
ATOM 2308 C C . ALA A 1 300 ? 29.741 7.026 -13.776 1.00 94.12 300 ALA A C 1
ATOM 2310 O O . ALA A 1 300 ? 30.913 6.740 -13.526 1.00 94.12 300 ALA A O 1
ATOM 2311 N N . TYR A 1 301 ? 28.802 7.070 -12.825 1.00 95.88 301 TYR A N 1
ATOM 2312 C CA . TYR A 1 301 ? 29.081 6.734 -11.433 1.00 95.88 301 TYR A CA 1
ATOM 2313 C C . TYR A 1 301 ? 29.486 5.269 -11.289 1.00 95.88 301 TYR A C 1
ATOM 2315 O O . TYR A 1 301 ? 30.519 4.981 -10.695 1.00 95.88 301 TYR A O 1
ATOM 2323 N N . SER A 1 302 ? 28.727 4.346 -11.883 1.00 95.44 302 SER A N 1
ATOM 2324 C CA . SER A 1 302 ? 29.055 2.917 -11.867 1.00 95.44 302 SER A CA 1
ATOM 2325 C C . SER A 1 302 ? 30.440 2.637 -12.464 1.00 95.44 302 SER A C 1
ATOM 2327 O O . SER A 1 302 ? 31.255 1.970 -11.828 1.00 95.44 302 SER A O 1
ATOM 2329 N N . ASP A 1 303 ? 30.763 3.233 -13.619 1.00 93.44 303 ASP A N 1
ATOM 2330 C CA . ASP A 1 303 ? 32.077 3.083 -14.265 1.00 93.44 303 ASP A CA 1
ATOM 2331 C C . ASP A 1 303 ? 33.214 3.655 -13.402 1.00 93.44 303 ASP A C 1
ATOM 2333 O O . ASP A 1 303 ? 34.274 3.039 -13.260 1.00 93.44 303 ASP A O 1
ATOM 2337 N N . MET A 1 304 ? 32.985 4.807 -12.765 1.00 94.94 304 MET A N 1
ATOM 2338 C CA . MET A 1 304 ? 33.926 5.408 -11.818 1.00 94.94 304 MET A CA 1
ATOM 2339 C C . MET A 1 304 ? 34.161 4.506 -10.596 1.00 94.94 304 MET A C 1
ATOM 2341 O O . MET A 1 304 ? 35.297 4.391 -10.132 1.00 94.94 304 MET A O 1
ATOM 2345 N N . MET A 1 305 ? 33.114 3.870 -10.062 1.00 93.56 305 MET A N 1
ATOM 2346 C CA . MET A 1 305 ? 33.228 2.945 -8.930 1.00 93.56 305 MET A CA 1
ATOM 2347 C C . MET A 1 305 ? 33.997 1.679 -9.321 1.00 93.56 305 MET A C 1
ATOM 2349 O O . MET A 1 305 ? 34.879 1.257 -8.571 1.00 93.56 305 MET A O 1
ATOM 2353 N N . CYS A 1 306 ? 33.745 1.137 -10.516 1.00 92.38 306 CYS A N 1
ATOM 2354 C CA . CYS A 1 306 ? 34.476 -0.002 -11.071 1.00 92.38 306 CYS A CA 1
ATOM 2355 C C . CYS A 1 306 ? 35.964 0.281 -11.319 1.00 92.38 306 CYS A C 1
ATOM 2357 O O . CYS A 1 306 ? 36.785 -0.623 -11.207 1.00 92.38 306 CYS A O 1
ATOM 2359 N N . ALA A 1 307 ? 36.337 1.529 -11.610 1.00 93.00 307 ALA A N 1
ATOM 2360 C CA . ALA A 1 307 ? 37.731 1.920 -11.813 1.00 93.00 307 ALA A CA 1
ATOM 2361 C C . ALA A 1 307 ? 38.549 2.047 -10.507 1.00 93.00 307 ALA A C 1
ATOM 2363 O O . ALA A 1 307 ? 39.755 2.308 -10.557 1.00 93.00 307 ALA A O 1
ATOM 2364 N N . ARG A 1 308 ? 37.928 1.901 -9.326 1.00 90.38 308 ARG A N 1
ATOM 2365 C CA . ARG A 1 308 ? 38.635 2.017 -8.040 1.00 90.38 308 ARG A CA 1
ATOM 2366 C C . ARG A 1 308 ? 39.607 0.844 -7.844 1.00 90.38 308 ARG A C 1
ATOM 2368 O O . ARG A 1 308 ? 39.208 -0.299 -8.040 1.00 90.38 308 ARG A O 1
ATOM 2375 N N . PRO A 1 309 ? 40.832 1.075 -7.326 1.00 87.06 309 PRO A N 1
ATOM 2376 C CA . PRO A 1 309 ? 41.832 0.012 -7.145 1.00 87.06 309 PRO A CA 1
ATOM 2377 C C . PRO A 1 309 ? 41.376 -1.180 -6.289 1.00 87.06 309 PRO A C 1
ATOM 2379 O O . PRO A 1 309 ? 41.876 -2.288 -6.459 1.00 87.06 309 PRO A O 1
ATOM 2382 N N . ASN A 1 310 ? 40.432 -0.949 -5.372 1.00 86.50 310 ASN A N 1
ATOM 2383 C CA . ASN A 1 310 ? 39.924 -1.951 -4.433 1.00 86.50 310 ASN A CA 1
ATOM 2384 C C . ASN A 1 310 ? 38.564 -2.540 -4.854 1.00 86.50 310 ASN A C 1
ATOM 2386 O O . ASN A 1 310 ? 37.926 -3.216 -4.051 1.00 86.50 310 ASN A O 1
ATOM 2390 N N . TRP A 1 311 ? 38.090 -2.257 -6.071 1.00 86.44 311 TRP A N 1
ATOM 2391 C CA . TRP A 1 311 ? 36.874 -2.853 -6.616 1.00 86.44 311 TRP A CA 1
ATOM 2392 C C . TRP A 1 311 ? 37.250 -3.887 -7.675 1.00 86.44 311 TRP A C 1
ATOM 2394 O O . TRP A 1 311 ? 37.900 -3.572 -8.666 1.00 86.44 311 TRP A O 1
ATOM 2404 N N . HIS A 1 312 ? 36.879 -5.144 -7.445 1.00 88.44 312 HIS A N 1
ATOM 2405 C CA . HIS A 1 312 ? 37.323 -6.268 -8.278 1.00 88.44 312 HIS A CA 1
ATOM 2406 C C . HIS A 1 312 ? 36.267 -6.747 -9.283 1.00 88.44 312 HIS A C 1
ATOM 2408 O O . HIS A 1 312 ? 36.492 -7.742 -9.968 1.00 88.44 312 HIS A O 1
ATOM 2414 N N . TYR A 1 313 ? 35.128 -6.056 -9.371 1.00 87.19 313 TYR A N 1
ATOM 2415 C CA . TYR A 1 313 ? 34.017 -6.419 -10.248 1.00 87.19 313 TYR A CA 1
ATOM 2416 C C . TYR A 1 313 ? 33.873 -5.430 -11.408 1.00 87.19 313 TYR A C 1
ATOM 2418 O O . TYR A 1 313 ? 34.122 -4.234 -11.271 1.00 87.19 313 TYR A O 1
ATOM 2426 N N . ASP A 1 314 ? 33.409 -5.924 -12.551 1.00 86.31 314 ASP A N 1
ATOM 2427 C CA . ASP A 1 314 ? 33.107 -5.137 -13.754 1.00 86.31 314 ASP A CA 1
ATOM 2428 C C . ASP A 1 314 ? 31.774 -4.375 -13.662 1.00 86.31 314 ASP A C 1
ATOM 2430 O O . ASP A 1 314 ? 31.405 -3.632 -14.573 1.00 86.31 314 ASP A O 1
ATOM 2434 N N . ARG A 1 315 ? 31.056 -4.552 -12.550 1.00 86.88 315 ARG A N 1
ATOM 2435 C CA . ARG A 1 315 ? 29.771 -3.927 -12.269 1.00 86.88 315 ARG A CA 1
ATOM 2436 C C . ARG A 1 315 ? 29.750 -3.341 -10.860 1.00 86.88 315 ARG A C 1
ATOM 2438 O O . ARG A 1 315 ? 30.215 -3.970 -9.909 1.00 86.88 315 ARG A O 1
ATOM 2445 N N . TYR A 1 316 ? 29.173 -2.151 -10.734 1.00 90.50 316 TYR A N 1
ATOM 2446 C CA . TYR A 1 316 ? 28.792 -1.537 -9.466 1.00 90.50 316 TYR A CA 1
ATOM 2447 C C . TYR A 1 316 ? 27.302 -1.204 -9.541 1.00 90.50 316 TYR A C 1
ATOM 2449 O O . TYR A 1 316 ? 26.915 -0.377 -10.370 1.00 90.50 316 TYR A O 1
ATOM 2457 N N . GLY A 1 317 ? 26.496 -1.902 -8.733 1.00 91.81 317 GLY A N 1
ATOM 2458 C CA . GLY A 1 317 ? 25.029 -1.880 -8.746 1.00 91.81 317 GLY A CA 1
ATOM 2459 C C . GLY A 1 317 ? 24.402 -2.061 -10.139 1.00 91.81 317 GLY A C 1
ATOM 2460 O O . GLY A 1 317 ? 24.972 -2.704 -11.022 1.00 91.81 317 GLY A O 1
ATOM 2461 N N . ASP A 1 318 ? 23.218 -1.491 -10.335 1.00 93.81 318 ASP A N 1
ATOM 2462 C CA . ASP A 1 318 ? 22.441 -1.552 -11.570 1.00 93.81 318 ASP A CA 1
ATOM 2463 C C . ASP A 1 318 ? 22.313 -0.153 -12.197 1.00 93.81 318 ASP A C 1
ATOM 2465 O O . ASP A 1 318 ? 21.758 0.776 -11.611 1.00 93.81 318 ASP A O 1
ATOM 2469 N N . LYS A 1 319 ? 22.862 0.004 -13.408 1.00 92.69 319 LYS A N 1
ATOM 2470 C CA . LYS A 1 319 ? 22.843 1.264 -14.175 1.00 92.69 319 LYS A CA 1
ATOM 2471 C C . LYS A 1 319 ? 21.442 1.653 -14.643 1.00 92.69 319 LYS A C 1
ATOM 2473 O O . LYS A 1 319 ? 21.204 2.825 -14.923 1.00 92.69 319 LYS A O 1
ATOM 2478 N N . GLU A 1 320 ? 20.535 0.686 -14.742 1.00 89.50 320 GLU A N 1
ATOM 2479 C CA . GLU A 1 320 ? 19.162 0.870 -15.218 1.00 89.50 320 GLU A CA 1
ATOM 2480 C C . GLU A 1 320 ? 18.141 0.707 -14.083 1.00 89.50 320 GLU A C 1
ATOM 2482 O O . GLU A 1 320 ? 16.940 0.624 -14.333 1.00 89.50 320 GLU A O 1
ATOM 2487 N N . TYR A 1 321 ? 18.603 0.728 -12.826 1.00 95.88 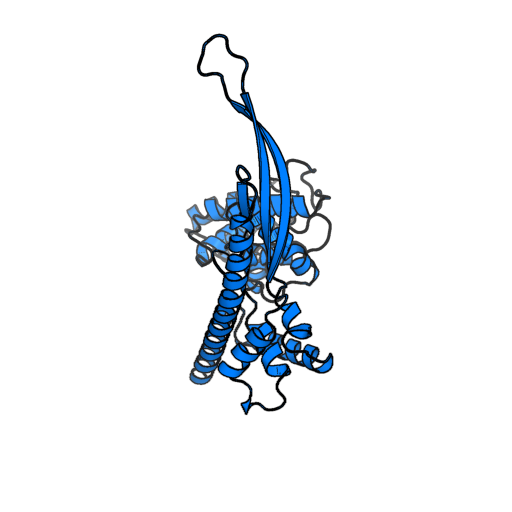321 TYR A N 1
ATOM 2488 C CA . TYR A 1 321 ? 17.784 0.465 -11.642 1.00 95.88 321 TYR A CA 1
ATOM 2489 C C . TYR A 1 321 ? 16.506 1.306 -11.599 1.00 95.88 321 TYR A C 1
ATOM 2491 O O . TYR A 1 321 ? 15.422 0.791 -11.344 1.00 95.88 321 TYR A O 1
ATOM 2499 N N . VAL A 1 322 ? 16.611 2.597 -11.919 1.00 90.31 322 VAL A N 1
ATOM 2500 C CA . VAL A 1 322 ? 15.459 3.504 -11.977 1.00 90.31 322 VAL A CA 1
ATOM 2501 C C . VAL A 1 322 ? 14.410 3.037 -12.987 1.00 90.31 322 VAL A C 1
ATOM 2503 O O . VAL A 1 322 ? 13.232 2.982 -12.651 1.00 90.31 322 VAL A O 1
ATOM 2506 N N . GLU A 1 323 ? 14.808 2.672 -14.207 1.00 78.56 323 GLU A N 1
ATOM 2507 C CA . GLU A 1 323 ? 13.872 2.165 -15.222 1.00 78.56 323 GLU A CA 1
ATOM 2508 C C . GLU A 1 323 ? 13.261 0.825 -14.786 1.00 78.56 323 GLU A C 1
ATOM 2510 O O . GLU A 1 323 ? 12.067 0.584 -14.975 1.00 78.56 323 GLU A O 1
ATOM 2515 N N . HIS A 1 324 ? 14.062 -0.030 -14.150 1.00 87.56 324 HIS A N 1
ATOM 2516 C CA . HIS A 1 324 ? 13.623 -1.335 -13.677 1.00 87.56 324 HIS A CA 1
ATOM 2517 C C . HIS A 1 324 ? 12.664 -1.290 -12.483 1.00 87.56 324 HIS A C 1
ATOM 2519 O O . HIS A 1 324 ? 11.804 -2.164 -12.388 1.00 87.56 324 HIS A O 1
ATOM 2525 N N . VAL A 1 325 ? 12.790 -0.306 -11.591 1.00 89.88 325 VAL A N 1
ATOM 2526 C CA . VAL A 1 325 ? 11.827 -0.077 -10.504 1.00 89.88 325 VAL A CA 1
ATOM 2527 C C . VAL A 1 325 ? 10.574 0.592 -11.054 1.00 89.88 325 VAL A C 1
ATOM 2529 O O . VAL A 1 325 ? 9.471 0.111 -10.819 1.00 89.88 325 VAL A O 1
ATOM 2532 N N . LEU A 1 326 ? 10.729 1.675 -11.825 1.00 82.00 326 LEU A N 1
ATOM 2533 C CA . LEU A 1 326 ? 9.601 2.504 -12.257 1.00 82.00 326 LEU A CA 1
ATOM 2534 C C . LEU A 1 326 ? 8.664 1.817 -13.257 1.00 82.00 326 LEU A C 1
ATOM 2536 O O 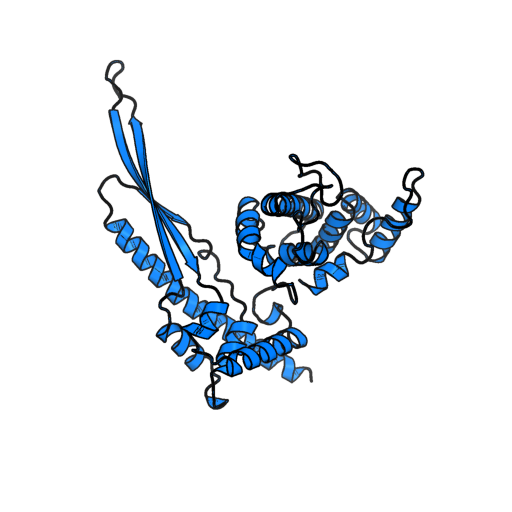. LEU A 1 326 ? 7.533 2.254 -13.411 1.00 82.00 326 LEU A O 1
ATOM 2540 N N . ARG A 1 327 ? 9.065 0.716 -13.906 1.00 74.44 327 ARG A N 1
ATOM 2541 C CA . ARG A 1 327 ? 8.104 -0.116 -14.660 1.00 74.44 327 ARG A CA 1
ATOM 2542 C C . ARG A 1 327 ? 7.009 -0.720 -13.769 1.00 74.44 327 ARG A C 1
ATOM 2544 O O . ARG A 1 327 ? 5.980 -1.131 -14.295 1.00 74.44 327 ARG A O 1
ATOM 2551 N N . TYR A 1 328 ? 7.266 -0.795 -12.462 1.00 72.62 328 TYR A N 1
ATOM 2552 C CA . TYR A 1 328 ? 6.345 -1.264 -11.440 1.00 72.62 328 TYR A CA 1
ATOM 2553 C C . TYR A 1 328 ? 5.805 -0.121 -10.568 1.00 72.62 328 TYR A C 1
ATOM 2555 O O . TYR A 1 328 ? 5.319 -0.438 -9.499 1.00 72.62 328 TYR A O 1
ATOM 2563 N N . TYR A 1 329 ? 5.913 1.166 -10.934 1.00 66.25 329 TYR A N 1
ATOM 2564 C CA . TYR A 1 329 ? 5.442 2.307 -10.119 1.00 66.25 329 TYR A CA 1
ATOM 2565 C C . TYR A 1 329 ? 4.567 3.277 -10.920 1.00 66.25 329 TYR A C 1
ATOM 2567 O O . TYR A 1 329 ? 4.927 3.571 -12.083 1.00 66.25 329 TYR A O 1
#

Secondary structure (DSSP, 8-state):
-HHHHHHHHHHHHHHHHHHHHHHHHHHHHHHHHHHHHHTTSPTT-EEEEE-TTSS-----HHHHHHHHHHH-SSGGG-SHHHHHHHHHHT-TTTEEEEEEEEEEEEEEPPSSTTSPPEEEEEEEEEEEEEE--TTHIIIIIS---HHHHHHHHHHHHHHHHHHTTGGGTS---TT--HHHHHTHHHHHHHHHHTT-GGGHHHHHHHHHHHTTT-SS-TT--TTSTT--SS-SSTT----HHHHHHHHHHHHHHHHHHHT--STT-HHHHHHHHHHHHH-THHHHHHHHHHSS--HHHHHHHHHHHHTSTT--SS--S-TTHHHHHHTT-

Organism: NCBI:txid408170